Protein AF-A0A1I7TPH6-F1 (afdb_monomer_lite)

InterPro domains:
  IPR003323 OTU domain [PF02338] (179-275)
  IPR003323 OTU domain [PS50802] (173-275)
  IPR038765 Papain-like cysteine peptidase superfamily [SSF54001] (152-274)
  IPR050704 Peptidase C85-like [PTHR12419] (49-274)

Foldseek 3Di:
DDDDDDDDPPPPVLVVVLVVVVVVLVVVLVVLCVVQVPDDPVSNVVSVVVSVVSVVVSVVVSVVVVVVVPDDDDDDDDDDDDDDDDDDDDDDDDDDDDDDDDDDDDDDDDDDDDDDDDDPPDVVVVVVVVVVVVVVVVVVVVVVVVVVVVVVVVVVVVVVVVVVQVVCVVVVHHDDDADPALLRVLSVVCVVCVVVVNHDDSLRLLLQLLVLCVVVVVVQLVPQDPVLQVDPPDDSVVSSVSLSVLSNDDVVVNHHRDDDSSQVSSCVVVVHDDD

Secondary structure (DSSP, 8-state):
------------HHHHHHHHHHHHHHHHHHHHHHHHTTS-HHHHHHHHHHHHHHHHHHHHHHHHHHHHHTS--------------------------------------------------SHHHHHHHHHHHHHHHHHHHHHHHHHHHHHHHHHHHHHHHHHHHHHHHHTT--PPP---STTHHHHHHHHHHHHTT----HHHHHHHHHHHHHH-HHHHGGG--HHHHS-TT--HHHHHHHHHHHHHS-GGGTPPPP-HHHHHHHHHHTT----

Sequence (275 aa):
MGSDDEQQNDENPMISRHRKEKKELRAKILGLKKSAKSGNKQKQKETNQECEKLEKELEERHRQELLQAAQPSSEATPLSTEAPEEPKEPVEPSGEAGGSEDQTEEEPATSSSKFYKNFKISGKNAKKQAKKKEQEEKMKAAVAADKEAARRTDTEKHAEKAAIKAMLTEDRLKMCEIPADGDCMYNAIVHQLQEENIEISVRKLRKHCAAFMREHPDDFRGFIADTDVGEVGADTTHHWETYLQGVERCAEVGGVWGGELELKAVSMMYEKTIV

Radius of gyration: 33.21 Å; chains: 1; bounding box: 59×83×82 Å

pLDDT: mean 75.93, std 23.54, range [25.58, 97.38]

Organism: NCBI:txid1561998

Structure (mmCIF, N/CA/C/O backbone):
data_AF-A0A1I7TPH6-F1
#
_entry.id   AF-A0A1I7TPH6-F1
#
loop_
_atom_site.group_PDB
_atom_site.id
_atom_site.type_symbol
_atom_site.label_atom_id
_atom_site.label_alt_id
_atom_site.label_comp_id
_atom_site.label_asym_id
_atom_site.label_entity_id
_atom_site.label_seq_id
_atom_site.pdbx_PDB_ins_code
_atom_site.Cartn_x
_atom_site.Cartn_y
_atom_site.Cartn_z
_atom_site.occupancy
_atom_site.B_iso_or_equiv
_atom_site.auth_seq_id
_atom_site.auth_comp_id
_atom_site.auth_asym_id
_atom_site.auth_atom_id
_atom_site.pdbx_PDB_model_num
ATOM 1 N N . MET A 1 1 ? 20.054 -0.222 21.081 1.00 34.03 1 MET A N 1
ATOM 2 C CA . MET A 1 1 ? 20.069 -0.711 19.688 1.00 34.03 1 MET A CA 1
ATOM 3 C C . MET A 1 1 ? 18.893 -0.049 19.014 1.00 34.03 1 MET A C 1
ATOM 5 O O . MET A 1 1 ? 17.793 -0.266 19.491 1.00 34.03 1 MET A O 1
ATOM 9 N N . GLY A 1 2 ? 18.993 0.830 18.037 1.00 36.94 2 GLY A N 1
ATOM 10 C CA . GLY A 1 2 ? 20.045 1.451 17.226 1.00 36.94 2 GLY A CA 1
ATOM 11 C C . GLY A 1 2 ? 19.216 2.382 16.322 1.00 36.94 2 GLY A C 1
ATOM 12 O O . GLY A 1 2 ? 18.125 1.989 15.924 1.00 36.94 2 GLY A O 1
ATOM 13 N N . SER A 1 3 ? 19.448 3.690 16.381 1.00 49.19 3 SER A N 1
ATOM 14 C CA . SER A 1 3 ? 20.179 4.421 15.338 1.00 49.19 3 SER A CA 1
ATOM 15 C C . SER A 1 3 ? 19.535 4.271 13.964 1.00 49.19 3 SER A C 1
ATOM 17 O O . SER A 1 3 ? 19.615 3.192 13.401 1.00 49.19 3 SER A O 1
ATOM 19 N N . ASP A 1 4 ? 18.917 5.355 13.503 1.00 39.62 4 ASP A N 1
ATOM 20 C CA . ASP A 1 4 ? 18.904 5.873 12.127 1.00 39.62 4 ASP A CA 1
ATOM 21 C C . ASP A 1 4 ? 18.136 7.215 12.203 1.00 39.62 4 ASP A C 1
ATOM 23 O O . ASP A 1 4 ? 17.196 7.350 12.986 1.00 39.62 4 ASP A O 1
ATOM 27 N N . ASP A 1 5 ? 18.504 8.308 11.550 1.00 39.97 5 ASP A N 1
ATOM 28 C CA . ASP A 1 5 ? 19.399 8.460 10.414 1.00 39.97 5 ASP A CA 1
ATOM 29 C C . ASP A 1 5 ? 19.889 9.917 10.370 1.00 39.97 5 ASP A C 1
ATOM 31 O O . ASP A 1 5 ? 19.160 10.861 10.700 1.00 39.97 5 ASP A O 1
ATOM 35 N N . GLU A 1 6 ? 21.140 10.086 9.961 1.00 54.84 6 GLU A N 1
ATOM 36 C CA . GLU A 1 6 ? 21.689 11.351 9.498 1.00 54.84 6 GLU A CA 1
ATOM 37 C C . GLU A 1 6 ? 21.066 11.686 8.141 1.00 54.84 6 GLU A C 1
ATOM 39 O O . GLU A 1 6 ? 21.206 10.917 7.194 1.00 54.84 6 GLU A O 1
ATOM 44 N N . GLN A 1 7 ? 20.469 12.871 7.993 1.00 34.94 7 GLN A N 1
ATOM 45 C CA . GLN A 1 7 ? 20.432 13.519 6.684 1.00 34.94 7 GLN A CA 1
ATOM 46 C C . GLN A 1 7 ? 20.233 15.035 6.786 1.00 34.94 7 GLN A C 1
ATOM 48 O O . GLN A 1 7 ? 19.249 15.527 7.327 1.00 34.94 7 GLN A O 1
ATOM 53 N N . GLN A 1 8 ? 21.212 15.729 6.195 1.00 35.97 8 GLN A N 1
ATOM 54 C CA . GLN A 1 8 ? 21.244 17.143 5.814 1.00 35.97 8 GLN A CA 1
ATOM 55 C C . GLN A 1 8 ? 21.345 18.158 6.956 1.00 35.97 8 GLN A C 1
ATOM 57 O O . GLN A 1 8 ? 20.376 18.780 7.379 1.00 35.97 8 GLN A O 1
ATOM 62 N N . ASN A 1 9 ? 22.583 18.386 7.399 1.00 39.31 9 ASN A N 1
ATOM 63 C CA . ASN A 1 9 ? 22.919 19.440 8.345 1.00 39.31 9 ASN A CA 1
ATOM 64 C C . ASN A 1 9 ? 24.015 20.361 7.785 1.00 39.31 9 ASN A C 1
ATOM 66 O O . ASN A 1 9 ? 25.067 20.513 8.398 1.00 39.31 9 ASN A O 1
ATOM 70 N N . ASP A 1 10 ? 23.712 21.064 6.694 1.00 43.28 10 ASP A N 1
ATOM 71 C CA . ASP A 1 10 ? 24.139 22.466 6.574 1.00 43.28 10 ASP A CA 1
ATOM 72 C C . ASP A 1 10 ? 23.177 23.333 7.413 1.00 43.28 10 ASP A C 1
ATOM 74 O O . ASP A 1 10 ? 22.587 24.311 6.952 1.00 43.28 10 ASP A O 1
ATOM 78 N N . GLU A 1 11 ? 22.936 22.933 8.671 1.00 50.44 11 GLU A N 1
ATOM 79 C CA . GLU A 1 11 ? 22.150 23.747 9.586 1.00 50.44 11 GLU A CA 1
ATOM 80 C C . GLU A 1 11 ? 22.979 24.969 9.923 1.00 50.44 11 GLU A C 1
ATOM 82 O O . GLU A 1 11 ? 24.016 24.876 10.584 1.00 50.44 11 GLU A O 1
ATOM 87 N N . ASN A 1 12 ? 22.469 26.126 9.511 1.00 65.88 12 ASN A N 1
ATOM 88 C CA . ASN A 1 12 ? 22.800 27.402 10.115 1.00 65.88 12 ASN A CA 1
ATOM 89 C C . ASN A 1 12 ? 23.006 27.182 11.635 1.00 65.88 12 ASN A C 1
ATOM 91 O O . ASN A 1 12 ? 22.065 26.736 12.305 1.00 65.88 12 ASN A O 1
ATOM 95 N N . PRO A 1 13 ? 24.208 27.434 12.195 1.00 76.44 13 PRO A N 1
ATOM 96 C CA . PRO A 1 13 ? 24.543 27.098 13.583 1.00 76.44 13 PRO A CA 1
ATOM 97 C C . PRO A 1 13 ? 23.553 27.699 14.598 1.00 76.44 13 PRO A C 1
ATOM 99 O O . PRO A 1 13 ? 23.381 27.169 15.699 1.00 76.44 13 PRO A O 1
ATOM 102 N N . MET A 1 14 ? 22.844 28.761 14.202 1.00 82.38 14 MET A N 1
ATOM 103 C CA . MET A 1 14 ? 21.734 29.359 14.936 1.00 82.38 14 MET A CA 1
ATOM 104 C C . MET A 1 14 ? 20.529 28.413 15.098 1.00 82.38 14 MET A C 1
ATOM 106 O O . MET A 1 14 ? 20.014 28.278 16.205 1.00 82.38 14 MET A O 1
ATOM 110 N N . ILE A 1 15 ? 20.113 27.696 14.050 1.00 80.88 15 ILE A N 1
ATOM 111 C CA . ILE A 1 15 ? 18.972 26.762 14.093 1.00 80.88 15 ILE A CA 1
ATOM 112 C C . ILE A 1 15 ? 19.287 25.577 15.017 1.00 80.88 15 ILE A C 1
ATOM 114 O O . ILE A 1 15 ? 18.455 25.182 15.840 1.00 80.88 15 ILE A O 1
ATOM 118 N N . SER A 1 16 ? 20.515 25.055 14.955 1.00 81.31 16 SER A N 1
ATOM 119 C CA . SER A 1 16 ? 20.974 23.988 15.854 1.00 81.31 16 SER A CA 1
ATOM 120 C C . SER A 1 16 ? 20.974 24.445 17.322 1.00 81.31 16 SER A C 1
ATOM 122 O O . SER A 1 16 ? 20.544 23.708 18.219 1.00 81.31 16 SER A O 1
ATOM 124 N N . ARG A 1 17 ? 21.378 25.699 17.584 1.00 87.31 17 ARG A N 1
ATOM 125 C CA . ARG A 1 17 ? 21.286 26.322 18.914 1.00 87.31 17 ARG A CA 1
ATOM 126 C C . ARG A 1 17 ? 19.831 26.466 19.372 1.00 87.31 17 ARG A C 1
ATOM 128 O O . ARG A 1 17 ? 19.515 26.045 20.483 1.00 87.31 17 ARG A O 1
ATOM 135 N N . HIS A 1 18 ? 18.930 26.959 18.517 1.00 89.00 18 HIS A N 1
ATOM 136 C CA . HIS A 1 18 ? 17.498 27.097 18.833 1.00 89.00 18 HIS A CA 1
ATOM 137 C C . HIS A 1 18 ? 16.861 25.761 19.215 1.00 89.00 18 HIS A C 1
ATOM 139 O O . HIS A 1 18 ? 16.097 25.687 20.179 1.00 89.00 18 HIS A O 1
ATOM 145 N N . ARG A 1 19 ? 17.209 24.675 18.515 1.00 85.56 19 ARG A N 1
ATOM 146 C CA . ARG A 1 19 ? 16.735 23.321 18.846 1.00 85.56 19 ARG A CA 1
ATOM 147 C C . ARG A 1 19 ? 17.200 22.861 20.228 1.00 85.56 19 ARG A C 1
ATOM 149 O O . ARG A 1 19 ? 16.399 22.294 20.977 1.00 85.56 19 ARG A O 1
ATOM 156 N N . LYS A 1 20 ? 18.464 23.116 20.585 1.00 89.31 20 LYS A N 1
ATOM 157 C CA . LYS A 1 20 ? 19.007 22.798 21.918 1.00 89.31 20 LYS A CA 1
ATOM 158 C C . LYS A 1 20 ? 18.298 23.602 23.008 1.00 89.31 20 LYS A C 1
ATOM 160 O O . LYS A 1 20 ? 17.788 23.008 23.955 1.00 89.31 20 LYS A O 1
ATOM 165 N N . GLU A 1 21 ? 18.146 24.908 22.815 1.00 91.12 21 GLU A N 1
ATOM 166 C CA . GLU A 1 21 ? 17.454 25.793 23.759 1.00 91.12 21 GLU A CA 1
ATOM 167 C C . GLU A 1 21 ? 15.976 25.412 23.952 1.00 91.12 21 GLU A C 1
ATOM 169 O O . GLU A 1 21 ? 15.493 25.345 25.084 1.00 91.12 21 GLU A O 1
ATOM 174 N N . LYS A 1 22 ? 15.253 25.062 22.874 1.00 90.50 22 LYS A N 1
ATOM 175 C CA . LYS A 1 22 ? 13.868 24.559 22.964 1.00 90.50 22 LYS A CA 1
ATOM 176 C C . LYS A 1 22 ? 13.790 23.250 23.757 1.00 90.50 22 LYS A C 1
ATOM 178 O O . LYS A 1 22 ? 12.856 23.054 24.538 1.00 90.50 22 LYS A O 1
ATOM 183 N N . LYS A 1 23 ? 14.763 22.345 23.594 1.00 90.50 23 LYS A N 1
ATOM 184 C CA . LYS A 1 23 ? 14.824 21.079 24.344 1.00 90.50 23 LYS A CA 1
ATOM 185 C C . LYS A 1 23 ? 15.099 21.311 25.833 1.00 90.50 23 LYS A C 1
ATOM 187 O O . LYS A 1 23 ? 14.426 20.713 26.674 1.00 90.50 23 LYS A O 1
ATOM 192 N N . GLU A 1 24 ? 16.035 22.195 26.159 1.00 91.69 24 GLU A N 1
ATOM 193 C CA . GLU A 1 24 ? 16.357 22.573 27.540 1.00 91.69 24 GLU A CA 1
ATOM 194 C C . GLU A 1 24 ? 15.181 23.270 28.232 1.00 91.69 24 GLU A C 1
ATOM 196 O O . GLU A 1 24 ? 14.839 22.933 29.371 1.00 91.69 24 GLU A O 1
ATOM 201 N N . LEU A 1 25 ? 14.486 24.172 27.530 1.00 91.88 25 LEU A N 1
ATOM 202 C CA . LEU A 1 25 ? 13.313 24.854 28.067 1.00 91.88 25 LEU A CA 1
ATOM 203 C C . LEU A 1 25 ? 12.179 23.870 28.382 1.00 91.88 25 LEU A C 1
ATOM 205 O O . LEU A 1 25 ? 11.593 23.931 29.464 1.00 91.88 25 LEU A O 1
ATOM 209 N N . ARG A 1 26 ? 11.914 22.903 27.495 1.00 88.94 26 ARG A N 1
ATOM 210 C CA . ARG A 1 26 ? 10.920 21.841 27.740 1.00 88.94 26 ARG A CA 1
ATOM 211 C C . ARG A 1 26 ? 11.253 21.020 28.988 1.00 88.94 26 ARG A C 1
ATOM 213 O O . ARG A 1 26 ? 10.356 20.723 29.780 1.00 88.94 26 ARG A O 1
ATOM 220 N N . ALA A 1 27 ? 12.528 20.689 29.202 1.00 91.44 27 ALA A N 1
ATOM 221 C CA . ALA A 1 27 ? 12.968 19.990 30.411 1.00 91.44 27 ALA A CA 1
ATOM 222 C C . ALA A 1 27 ? 12.748 20.841 31.678 1.00 91.44 27 ALA A C 1
ATOM 224 O O . ALA A 1 27 ? 12.242 20.339 32.686 1.00 91.44 27 ALA A O 1
ATOM 225 N N . LYS A 1 28 ? 13.044 22.146 31.611 1.00 90.69 28 LYS A N 1
ATOM 226 C CA . LYS A 1 28 ? 12.824 23.100 32.710 1.00 90.69 28 LYS A CA 1
ATOM 227 C C . LYS A 1 28 ? 11.339 23.254 33.056 1.00 90.69 28 LYS A C 1
ATOM 229 O O . LYS A 1 28 ? 10.977 23.187 34.231 1.00 90.69 28 LYS A O 1
ATOM 234 N N . ILE A 1 29 ? 10.471 23.381 32.052 1.00 91.88 29 ILE A N 1
ATOM 235 C CA . ILE A 1 29 ? 9.012 23.485 32.220 1.00 91.88 29 ILE A CA 1
ATOM 236 C C . ILE A 1 29 ? 8.440 22.219 32.850 1.00 91.88 29 ILE A C 1
ATOM 238 O O . ILE A 1 29 ? 7.619 22.297 33.765 1.00 91.88 29 ILE A O 1
ATOM 242 N N . LEU A 1 30 ? 8.900 21.042 32.421 1.00 89.62 30 LEU A N 1
ATOM 243 C CA . LEU A 1 30 ? 8.482 19.783 33.032 1.00 89.62 30 LEU A CA 1
ATOM 244 C C . LEU A 1 30 ? 8.857 19.730 34.523 1.00 89.62 30 LEU A C 1
ATOM 246 O O . LEU A 1 30 ? 8.033 19.329 35.349 1.00 89.62 30 LEU A O 1
ATOM 250 N N . GLY A 1 31 ? 10.061 20.190 34.878 1.00 88.81 31 GLY A N 1
ATOM 251 C CA . GLY A 1 31 ? 10.510 20.313 36.268 1.00 88.81 31 GLY A CA 1
ATOM 252 C C . GLY A 1 31 ? 9.648 21.274 37.096 1.00 88.81 31 GLY A C 1
ATOM 253 O O . GLY A 1 31 ? 9.171 20.906 38.174 1.00 88.81 31 GLY A O 1
ATOM 254 N N . LEU A 1 32 ? 9.379 22.473 36.570 1.00 88.31 32 LEU A N 1
ATOM 255 C CA . LEU A 1 32 ? 8.545 23.489 37.222 1.00 88.31 32 LEU A CA 1
ATOM 256 C C . LEU A 1 32 ? 7.108 23.000 37.430 1.00 88.31 32 LEU A C 1
ATOM 258 O O . LEU A 1 32 ? 6.579 23.076 38.541 1.00 88.31 32 LEU A O 1
ATOM 262 N N . LYS A 1 33 ? 6.495 22.402 36.403 1.00 89.06 33 LYS A N 1
ATOM 263 C CA . LYS A 1 33 ? 5.138 21.842 36.487 1.00 89.06 33 LYS A CA 1
ATOM 264 C C . LYS A 1 33 ? 5.056 20.686 37.480 1.00 89.06 33 LYS A C 1
ATOM 266 O O . LYS A 1 33 ? 4.062 20.575 38.199 1.00 89.06 33 LYS A O 1
ATOM 271 N N . LYS A 1 34 ? 6.091 19.841 37.566 1.00 88.75 34 LYS A N 1
ATOM 272 C CA . LYS A 1 34 ? 6.154 18.744 38.546 1.00 88.75 34 LYS A CA 1
ATOM 273 C C . LYS A 1 34 ? 6.247 19.274 39.979 1.00 88.75 34 LYS A C 1
ATOM 275 O O . LYS A 1 34 ? 5.524 18.783 40.841 1.00 88.75 34 LYS A O 1
ATOM 280 N N . SER A 1 35 ? 7.066 20.300 40.215 1.00 83.06 35 SER A N 1
ATOM 281 C CA . SER A 1 35 ? 7.183 20.954 41.525 1.00 83.06 35 SER A CA 1
ATOM 282 C C . SER A 1 35 ? 5.880 21.657 41.937 1.00 83.06 35 SER A C 1
ATOM 284 O O . SER A 1 35 ? 5.401 21.504 43.062 1.00 83.06 35 SER A O 1
ATOM 286 N N . ALA A 1 36 ? 5.226 22.349 41.001 1.00 83.38 36 ALA A N 1
ATOM 287 C CA . ALA A 1 36 ? 3.985 23.075 41.262 1.00 83.38 36 ALA A CA 1
ATOM 288 C C . ALA A 1 36 ? 2.753 22.177 41.443 1.00 83.38 36 ALA A C 1
ATOM 290 O O . ALA A 1 36 ? 1.816 22.569 42.137 1.00 83.38 36 ALA A O 1
ATOM 291 N N . LYS A 1 37 ? 2.751 20.959 40.880 1.00 79.88 37 LYS A N 1
ATOM 292 C CA . LYS A 1 37 ? 1.669 19.974 41.063 1.00 79.88 37 LYS A CA 1
ATOM 293 C C . LYS A 1 37 ? 1.521 19.513 42.520 1.00 79.88 37 LYS A C 1
ATOM 295 O O . LYS A 1 37 ? 0.441 19.075 42.897 1.00 79.88 37 LYS A O 1
ATOM 300 N N . SER A 1 38 ? 2.574 19.644 43.330 1.00 73.19 38 SER A N 1
ATOM 301 C CA . SER A 1 38 ? 2.543 19.373 44.774 1.00 73.19 38 SER A CA 1
ATOM 302 C C . SER A 1 38 ? 2.161 20.600 45.625 1.00 73.19 38 SER A C 1
ATOM 304 O O . SER A 1 38 ? 2.115 20.495 46.849 1.00 73.19 38 SER A O 1
ATOM 306 N N . GLY A 1 39 ? 1.939 21.772 45.014 1.00 74.81 39 GLY A N 1
ATOM 307 C CA . GLY A 1 39 ? 1.642 23.033 45.702 1.00 74.81 39 GLY A CA 1
ATOM 308 C C . GLY A 1 39 ? 0.153 23.400 45.748 1.00 74.81 39 GLY A C 1
ATOM 309 O O . GLY A 1 39 ? -0.707 22.693 45.231 1.00 74.81 39 GLY A O 1
ATOM 310 N N . ASN A 1 40 ? -0.160 24.550 46.357 1.00 82.69 40 ASN A N 1
ATOM 311 C CA . ASN A 1 40 ? -1.522 25.093 46.408 1.00 82.69 40 ASN A CA 1
ATOM 312 C C . ASN A 1 40 ? -2.007 25.538 45.006 1.00 82.69 40 ASN A C 1
ATOM 314 O O . ASN A 1 40 ? -1.204 25.923 44.156 1.00 82.69 40 ASN A O 1
ATOM 318 N N . LYS A 1 41 ? -3.326 25.554 44.772 1.00 84.38 41 LYS A N 1
ATOM 319 C CA . LYS A 1 41 ? -3.959 25.847 43.467 1.00 84.38 41 LYS A CA 1
ATOM 320 C C . LYS A 1 41 ? -3.522 27.188 42.858 1.00 84.38 41 LYS A C 1
ATOM 322 O O . LYS A 1 41 ? -3.387 27.298 41.643 1.00 84.38 41 LYS A O 1
ATOM 327 N N . GLN A 1 42 ? -3.264 28.183 43.705 1.00 84.81 42 GLN A N 1
ATOM 328 C CA . GLN A 1 42 ? -2.733 29.483 43.293 1.00 84.81 42 GLN A CA 1
ATOM 329 C C . GLN A 1 42 ? -1.310 29.364 42.719 1.00 84.81 42 GLN A C 1
ATOM 331 O O . GLN A 1 42 ? -1.047 29.836 41.618 1.00 84.81 42 GLN A O 1
ATOM 336 N N . LYS A 1 43 ? -0.432 28.616 43.398 1.00 84.19 43 LYS A N 1
ATOM 337 C CA . LYS A 1 43 ? 0.953 28.367 42.973 1.00 84.19 43 LYS A CA 1
ATOM 338 C C . LYS A 1 43 ? 1.023 27.574 41.664 1.00 84.19 43 LYS A C 1
ATOM 340 O O . LYS A 1 43 ? 1.906 27.806 40.844 1.00 84.19 43 LYS A O 1
ATOM 345 N N . GLN A 1 44 ? 0.071 26.666 41.434 1.00 86.56 44 GLN A N 1
ATOM 346 C CA . GLN A 1 44 ? -0.053 25.941 40.165 1.00 86.56 44 GLN A CA 1
ATOM 347 C C . GLN A 1 44 ? -0.430 26.871 39.003 1.00 86.56 44 GLN A C 1
ATOM 349 O O . GLN A 1 44 ? 0.121 26.740 37.911 1.00 86.56 44 GLN A O 1
ATOM 354 N N . LYS A 1 45 ? -1.339 27.826 39.238 1.00 89.69 45 LYS A N 1
ATOM 355 C CA . LYS A 1 45 ? -1.728 28.826 38.238 1.00 89.69 45 LYS A CA 1
ATOM 356 C C . LYS A 1 45 ? -0.569 29.771 37.910 1.00 89.69 45 LYS A C 1
ATOM 358 O O . LYS A 1 45 ? -0.282 29.963 36.736 1.00 89.69 45 LYS A O 1
ATOM 363 N N . GLU A 1 46 ? 0.111 30.295 38.926 1.00 90.12 46 GLU A N 1
ATOM 364 C CA . GLU A 1 46 ? 1.280 31.173 38.761 1.00 90.12 46 GLU A CA 1
ATOM 365 C C . GLU A 1 46 ? 2.422 30.460 38.029 1.00 90.12 46 GLU A C 1
ATOM 367 O O . GLU A 1 46 ? 2.992 31.008 37.093 1.00 90.12 46 GLU A O 1
ATOM 372 N N . THR A 1 47 ? 2.697 29.195 38.366 1.00 89.75 47 THR A N 1
ATOM 373 C CA . THR A 1 47 ? 3.742 28.422 37.675 1.00 89.75 47 THR A CA 1
ATOM 374 C C . THR A 1 47 ? 3.387 28.151 36.213 1.00 89.75 47 THR A C 1
ATOM 376 O O . THR A 1 47 ? 4.268 28.184 35.360 1.00 89.75 47 THR A O 1
ATOM 379 N N . ASN A 1 48 ? 2.114 27.897 35.895 1.00 88.69 48 ASN A N 1
ATOM 380 C CA . ASN A 1 48 ? 1.690 27.735 34.503 1.00 88.69 48 ASN A CA 1
ATOM 381 C C . ASN A 1 48 ? 1.824 29.046 33.713 1.00 88.69 48 ASN A C 1
ATOM 383 O O . ASN A 1 48 ? 2.317 29.012 32.592 1.00 88.69 48 ASN A O 1
ATOM 387 N N . GLN A 1 49 ? 1.451 30.186 34.307 1.00 91.94 49 GLN A N 1
ATOM 388 C CA . GLN A 1 49 ? 1.639 31.504 33.688 1.00 91.94 49 GLN A CA 1
ATOM 389 C C . GLN A 1 49 ? 3.122 31.815 33.451 1.00 91.94 49 GLN A C 1
ATOM 391 O O . GLN A 1 49 ? 3.481 32.317 32.390 1.00 91.94 49 GLN A O 1
ATOM 396 N N . GLU A 1 50 ? 3.990 31.457 34.398 1.00 91.44 50 GLU A N 1
ATOM 397 C CA . GLU A 1 50 ? 5.438 31.605 34.246 1.00 91.44 50 GLU A CA 1
ATOM 398 C C . GLU A 1 50 ? 5.995 30.693 33.139 1.00 91.44 50 GLU A C 1
ATOM 400 O O . GLU A 1 50 ? 6.829 31.121 32.349 1.00 91.44 50 GLU A O 1
ATOM 405 N N . CYS A 1 51 ? 5.496 29.457 33.008 1.00 91.06 51 CYS A N 1
ATOM 406 C CA . CYS A 1 51 ? 5.887 28.569 31.906 1.00 91.06 51 CYS A CA 1
ATOM 407 C C . CYS A 1 51 ? 5.487 29.147 30.539 1.00 91.06 51 CYS A C 1
ATOM 409 O O . CYS A 1 51 ? 6.312 29.165 29.632 1.00 91.06 51 CYS A O 1
ATOM 411 N N . GLU A 1 52 ? 4.261 29.663 30.404 1.00 91.38 52 GLU A N 1
ATOM 412 C CA . GLU A 1 52 ? 3.792 30.303 29.165 1.00 91.38 52 GLU A CA 1
ATOM 413 C C . GLU A 1 52 ? 4.610 31.554 28.818 1.00 91.38 52 GLU A C 1
ATOM 415 O O . GLU A 1 52 ? 4.893 31.813 27.647 1.00 91.38 52 GLU A O 1
ATOM 420 N N . LYS A 1 53 ? 5.012 32.332 29.831 1.00 93.38 53 LYS A N 1
ATOM 421 C CA . LYS A 1 53 ? 5.872 33.503 29.646 1.00 93.38 53 LYS A CA 1
ATOM 422 C C . LYS A 1 53 ? 7.258 33.102 29.131 1.00 93.38 53 LYS A C 1
ATOM 424 O O . LYS A 1 53 ? 7.724 33.688 28.159 1.00 93.38 53 LYS A O 1
ATOM 429 N N . LEU A 1 54 ? 7.874 32.079 29.728 1.00 90.94 54 LEU A N 1
ATOM 430 C CA . LEU A 1 54 ? 9.190 31.578 29.319 1.00 90.94 54 LEU A CA 1
ATOM 431 C C . LEU A 1 54 ? 9.187 30.992 27.895 1.00 90.94 54 LEU A C 1
ATOM 433 O O . LEU A 1 54 ? 10.155 31.181 27.161 1.00 90.94 54 LEU A O 1
ATOM 437 N N . GLU A 1 55 ? 8.112 30.307 27.488 1.00 89.81 55 GLU A N 1
ATOM 438 C CA . GLU A 1 55 ? 7.951 29.804 26.112 1.00 89.81 55 GLU A CA 1
ATOM 439 C C . GLU A 1 55 ? 7.831 30.945 25.102 1.00 89.81 55 GLU A C 1
ATOM 441 O O . GLU A 1 55 ? 8.531 30.944 24.090 1.00 89.81 55 GLU A O 1
ATOM 446 N N . LYS A 1 56 ? 6.995 31.947 25.400 1.00 92.19 56 LYS A N 1
ATOM 447 C CA . LYS A 1 56 ? 6.818 33.114 24.527 1.00 92.19 56 LYS A CA 1
ATOM 448 C C . LYS A 1 56 ? 8.096 33.928 24.378 1.00 92.19 56 LYS A C 1
ATOM 450 O O . LYS A 1 56 ? 8.418 34.339 23.272 1.00 92.19 56 LYS A O 1
ATOM 455 N N . GLU A 1 57 ? 8.829 34.148 25.466 1.00 92.00 57 GLU A N 1
ATOM 456 C CA . GLU A 1 57 ? 10.074 34.918 25.433 1.00 92.00 57 GLU A CA 1
ATOM 457 C C . GLU A 1 57 ? 11.163 34.217 24.608 1.00 92.00 57 GLU A C 1
ATOM 459 O O . GLU A 1 57 ? 11.899 34.868 23.867 1.00 92.00 57 GLU A O 1
ATOM 464 N N . LEU A 1 58 ? 11.260 32.886 24.704 1.00 91.06 58 LEU A N 1
ATOM 465 C CA . LEU A 1 58 ? 12.225 32.115 23.923 1.00 91.06 58 LEU A CA 1
ATOM 466 C C . LEU A 1 58 ? 11.878 32.111 22.430 1.00 91.06 58 LEU A C 1
ATOM 468 O O . LEU A 1 58 ? 12.760 32.334 21.605 1.00 91.06 58 LEU A O 1
ATOM 472 N N . GLU A 1 59 ? 10.604 31.900 22.091 1.00 88.62 59 GLU A N 1
ATOM 473 C CA . GLU A 1 59 ? 10.146 31.921 20.699 1.00 88.62 59 GLU A CA 1
ATOM 474 C C . GLU A 1 59 ? 10.316 33.310 20.078 1.00 88.62 59 GLU A C 1
ATOM 476 O O . GLU A 1 59 ? 10.778 33.425 18.948 1.00 88.62 59 GLU A O 1
ATOM 481 N N . GLU A 1 60 ? 10.016 34.372 20.828 1.00 91.31 60 GLU A N 1
ATOM 482 C CA . GLU A 1 60 ? 10.199 35.746 20.365 1.00 91.31 60 GLU A CA 1
ATOM 483 C C . GLU A 1 60 ? 11.678 36.070 20.119 1.00 91.31 60 GLU A C 1
ATOM 485 O O . GLU A 1 60 ? 12.010 36.662 19.094 1.00 91.31 60 GLU A O 1
ATOM 490 N N . ARG A 1 61 ? 12.584 35.616 20.994 1.00 90.31 61 ARG A N 1
ATOM 491 C CA . ARG A 1 61 ? 14.031 35.771 20.784 1.00 90.31 61 ARG A CA 1
ATOM 492 C C . ARG A 1 61 ? 14.503 35.022 19.541 1.00 90.31 61 ARG A C 1
ATOM 494 O O . ARG A 1 61 ? 15.219 35.591 18.727 1.00 90.31 61 ARG A O 1
ATOM 501 N N . HIS A 1 62 ? 14.080 33.768 19.363 1.00 90.75 62 HIS A N 1
ATOM 502 C CA . HIS A 1 62 ? 14.423 32.973 18.176 1.00 90.75 62 HIS A CA 1
ATOM 503 C C . HIS A 1 62 ? 13.884 33.614 16.899 1.00 90.75 62 HIS A C 1
ATOM 505 O O . HIS A 1 62 ? 14.594 33.692 15.900 1.00 90.75 62 HIS A O 1
ATOM 511 N N . ARG A 1 63 ? 12.659 34.143 16.947 1.00 87.94 63 ARG A N 1
ATOM 512 C CA . ARG A 1 63 ? 12.036 34.877 15.844 1.00 87.94 63 ARG A CA 1
ATOM 513 C C . ARG A 1 63 ? 12.827 36.135 15.485 1.00 87.94 63 ARG A C 1
ATOM 515 O O . ARG A 1 63 ? 13.078 36.366 14.308 1.00 87.94 63 ARG A O 1
ATOM 522 N N . GLN A 1 64 ? 13.243 36.924 16.475 1.00 88.62 64 GLN A N 1
ATOM 523 C CA . GLN A 1 64 ? 14.064 38.120 16.258 1.00 88.62 64 GLN A CA 1
ATOM 524 C C . GLN A 1 64 ? 15.444 37.776 15.691 1.00 88.62 64 GLN A C 1
ATOM 526 O O . GLN A 1 64 ? 15.891 38.428 14.754 1.00 88.62 64 GLN A O 1
ATOM 531 N N . GLU A 1 65 ? 16.088 36.725 16.198 1.00 87.44 65 GLU A N 1
ATOM 532 C CA . GLU A 1 65 ? 17.381 36.246 15.704 1.00 87.44 65 GLU A CA 1
ATOM 533 C C . GLU A 1 65 ? 17.311 35.789 14.237 1.00 87.44 65 GLU A C 1
ATOM 535 O O . GLU A 1 65 ? 18.189 36.130 13.446 1.00 87.44 65 GLU A O 1
ATOM 540 N N . LEU A 1 66 ? 16.238 35.090 13.847 1.00 82.56 66 LEU A N 1
ATOM 541 C CA . LEU A 1 66 ? 16.000 34.697 12.454 1.00 82.56 66 LEU A CA 1
ATOM 542 C C . LEU A 1 66 ? 15.715 35.904 11.552 1.00 82.56 66 LEU A C 1
ATOM 544 O O . LEU A 1 66 ? 16.236 35.970 10.442 1.00 82.56 66 LEU A O 1
ATOM 548 N N . LEU A 1 67 ? 14.927 36.876 12.025 1.00 82.75 67 LEU A N 1
ATOM 549 C CA . LEU A 1 67 ? 14.650 38.110 11.282 1.00 82.75 67 LEU A CA 1
ATOM 550 C C . LEU A 1 67 ? 15.911 38.962 11.099 1.00 82.75 67 LEU A C 1
ATOM 552 O O . LEU A 1 67 ? 16.108 39.530 10.029 1.00 82.75 67 LEU A O 1
ATOM 556 N N . GLN A 1 68 ? 16.776 39.031 12.112 1.00 82.69 68 GLN A N 1
ATOM 557 C CA . GLN A 1 68 ? 18.036 39.770 12.054 1.00 82.69 68 GLN A CA 1
ATOM 558 C C . GLN A 1 68 ? 19.060 39.085 11.140 1.00 82.69 68 GLN A C 1
ATOM 560 O O . GLN A 1 68 ? 19.782 39.770 10.424 1.00 82.69 68 GLN A O 1
ATOM 565 N N . ALA A 1 69 ? 19.087 37.749 11.111 1.00 76.44 69 ALA A N 1
ATOM 566 C CA . ALA A 1 69 ? 19.914 36.980 10.180 1.00 76.44 69 ALA A CA 1
ATOM 567 C C . ALA A 1 69 ? 19.418 37.053 8.722 1.00 76.44 69 ALA A C 1
ATOM 569 O O . ALA A 1 69 ? 20.205 36.855 7.800 1.00 76.44 69 ALA A O 1
ATOM 570 N N . ALA A 1 70 ? 18.128 37.334 8.510 1.00 72.31 70 ALA A N 1
ATOM 571 C CA . ALA A 1 70 ? 17.519 37.482 7.188 1.00 72.31 70 ALA A CA 1
ATOM 572 C C . ALA A 1 70 ? 17.638 38.903 6.602 1.00 72.31 70 ALA A C 1
ATOM 574 O O . ALA A 1 70 ? 17.320 39.097 5.429 1.00 72.31 70 ALA A O 1
ATOM 575 N N . GLN A 1 71 ? 18.084 39.899 7.378 1.00 61.16 71 GLN A N 1
ATOM 576 C CA . GLN A 1 71 ? 18.363 41.227 6.832 1.00 61.16 71 GLN A CA 1
ATOM 577 C C . GLN A 1 71 ? 19.759 41.268 6.190 1.00 61.16 71 GLN A C 1
ATOM 579 O O . GLN A 1 71 ? 20.743 40.934 6.854 1.00 61.16 71 GLN A O 1
ATOM 584 N N . PRO A 1 72 ? 19.891 41.706 4.924 1.00 45.19 72 PRO A N 1
ATOM 585 C CA . PRO A 1 72 ? 21.196 41.921 4.322 1.00 45.19 72 PRO A CA 1
ATOM 586 C C . PRO A 1 72 ? 21.866 43.127 4.992 1.00 45.19 72 PRO A C 1
ATOM 588 O O . PRO A 1 72 ? 21.374 44.252 4.920 1.00 45.19 72 PRO A O 1
ATOM 591 N N . SER A 1 73 ? 22.999 42.892 5.652 1.00 39.50 73 SER A N 1
ATOM 592 C CA . SER A 1 73 ? 23.882 43.952 6.141 1.00 39.50 73 SER A CA 1
ATOM 593 C C . SER A 1 73 ? 24.332 44.821 4.962 1.00 39.50 73 SER A C 1
ATOM 595 O O . SER A 1 73 ? 25.053 44.346 4.087 1.00 39.50 73 SER A O 1
ATOM 597 N N . SER A 1 74 ? 23.902 46.085 4.918 1.00 37.28 74 SER A N 1
ATOM 598 C CA . SER A 1 74 ? 24.344 47.039 3.902 1.00 37.28 74 SER A CA 1
ATOM 599 C C . SER A 1 74 ? 25.731 47.593 4.237 1.00 37.28 74 SER A C 1
ATOM 601 O O . SER A 1 74 ? 25.889 48.283 5.244 1.00 37.28 74 SER A O 1
ATOM 603 N N . GLU A 1 75 ? 26.692 47.398 3.337 1.00 34.53 75 GLU A N 1
ATOM 604 C CA . GLU A 1 75 ? 27.839 48.290 3.165 1.00 34.53 75 GLU A CA 1
ATOM 605 C C . GLU A 1 75 ? 27.868 48.753 1.688 1.00 34.53 75 GLU A C 1
ATOM 607 O O . GLU A 1 75 ? 28.070 47.960 0.778 1.00 34.53 75 GLU A O 1
ATOM 612 N N . ALA A 1 76 ? 27.553 50.042 1.491 1.00 36.34 76 ALA A N 1
ATOM 613 C CA . ALA A 1 76 ? 27.865 50.966 0.382 1.00 36.34 76 ALA A CA 1
ATOM 614 C C . ALA A 1 76 ? 27.550 50.662 -1.124 1.00 36.34 76 ALA A C 1
ATOM 616 O O . ALA A 1 76 ? 28.338 50.040 -1.823 1.00 36.34 76 ALA A O 1
ATOM 617 N N . THR A 1 77 ? 26.533 51.391 -1.647 1.00 31.50 77 THR A N 1
ATOM 618 C CA . THR A 1 77 ? 26.432 52.145 -2.952 1.00 31.50 77 THR A CA 1
ATOM 619 C C . THR A 1 77 ? 26.435 51.430 -4.334 1.00 31.50 77 THR A C 1
ATOM 621 O O . THR A 1 77 ? 27.157 50.460 -4.501 1.00 31.50 77 THR A O 1
ATOM 624 N N . PRO A 1 78 ? 25.855 52.019 -5.420 1.00 45.7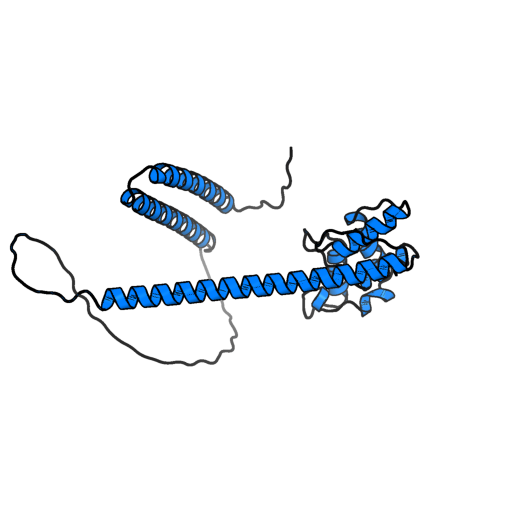8 78 PRO A N 1
ATOM 625 C CA . PRO A 1 78 ? 24.510 52.607 -5.588 1.00 45.78 78 PRO A CA 1
ATOM 626 C C . PRO A 1 78 ? 23.783 52.202 -6.920 1.00 45.78 78 PRO A C 1
ATOM 628 O O . PRO A 1 78 ? 24.416 51.830 -7.897 1.00 45.78 78 PRO A O 1
ATOM 631 N N . LEU A 1 79 ? 22.454 52.409 -6.967 1.00 27.98 79 LEU A N 1
ATOM 632 C CA . LEU A 1 79 ? 21.633 52.853 -8.127 1.00 27.98 79 LEU A CA 1
ATOM 633 C C . LEU A 1 79 ? 21.558 52.003 -9.432 1.00 27.98 79 LEU A C 1
ATOM 635 O O . LEU A 1 79 ? 22.473 52.039 -10.243 1.00 27.98 79 LEU A O 1
ATOM 639 N N . SER A 1 80 ? 20.395 51.387 -9.719 1.00 27.95 80 SER A N 1
ATOM 640 C CA . SER A 1 80 ? 19.433 51.796 -10.781 1.00 27.95 80 SER A CA 1
ATOM 641 C C . SER A 1 80 ? 18.315 50.745 -10.981 1.00 27.95 80 SER A C 1
ATOM 643 O O . SER A 1 80 ? 18.610 49.569 -11.146 1.00 27.95 80 SER A O 1
ATOM 645 N N . THR A 1 81 ? 17.057 51.214 -10.925 1.00 28.45 81 THR A N 1
ATOM 646 C CA . THR A 1 81 ? 15.831 50.842 -11.692 1.00 28.45 81 THR A CA 1
ATOM 647 C C . THR A 1 81 ? 15.804 49.504 -12.463 1.00 28.45 81 THR A C 1
ATOM 649 O O . THR A 1 81 ? 16.727 49.210 -13.204 1.00 28.45 81 THR A O 1
ATOM 652 N N . GLU A 1 82 ? 14.742 48.691 -12.433 1.00 27.62 82 GLU A N 1
ATOM 653 C CA . GLU A 1 82 ? 13.380 49.030 -12.888 1.00 27.62 82 GLU A CA 1
ATOM 654 C C . GLU A 1 82 ? 12.361 47.951 -12.440 1.00 27.62 82 GLU A C 1
ATOM 656 O O . GLU A 1 82 ? 12.648 46.756 -12.481 1.00 27.62 82 GLU A O 1
ATOM 661 N N . ALA A 1 83 ? 11.171 48.393 -12.019 1.00 33.59 83 ALA A N 1
ATOM 662 C CA . ALA A 1 83 ? 9.920 47.616 -12.037 1.00 33.59 83 ALA A CA 1
ATOM 663 C C . ALA A 1 83 ? 9.443 47.479 -13.510 1.00 33.59 83 ALA A C 1
ATOM 665 O O . ALA A 1 83 ? 9.962 48.239 -14.330 1.00 33.59 83 ALA A O 1
ATOM 666 N N . PRO A 1 84 ? 8.494 46.601 -13.910 1.00 39.00 84 PRO A N 1
ATOM 667 C CA . PRO A 1 84 ? 7.110 46.512 -13.398 1.00 39.00 84 PRO A CA 1
ATOM 668 C C . PRO A 1 84 ? 6.630 45.029 -13.308 1.00 39.00 84 PRO A C 1
ATOM 670 O O . PRO A 1 84 ? 7.407 44.124 -13.573 1.00 39.00 84 PRO A O 1
ATOM 673 N N . GLU A 1 85 ? 5.433 44.614 -12.888 1.00 27.95 85 GLU A N 1
ATOM 674 C CA . GLU A 1 85 ? 4.089 45.165 -13.057 1.00 27.95 85 GLU A CA 1
ATOM 675 C C . GLU A 1 85 ? 3.116 44.342 -12.171 1.00 27.95 85 GLU A C 1
ATOM 677 O O . GLU A 1 85 ? 3.200 43.113 -12.126 1.00 27.95 85 GLU A O 1
ATOM 682 N N . GLU A 1 86 ? 2.206 45.012 -11.456 1.00 36.69 86 GLU A N 1
ATOM 683 C CA . GLU A 1 86 ? 0.972 44.409 -10.914 1.00 36.69 86 G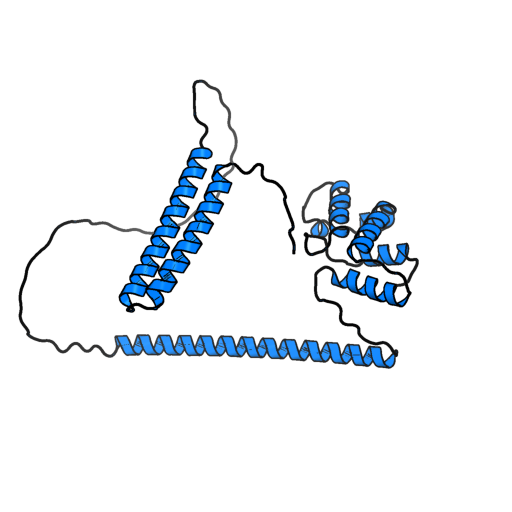LU A CA 1
ATOM 684 C C . GLU A 1 86 ? -0.014 44.115 -12.066 1.00 36.69 86 GLU A C 1
ATOM 686 O O . GLU A 1 86 ? 0.086 44.730 -13.128 1.00 36.69 86 GLU A O 1
ATOM 691 N N . PRO A 1 87 ? -1.059 43.294 -11.849 1.00 37.09 87 PRO A N 1
ATOM 692 C CA . PRO A 1 87 ? -2.362 43.949 -11.688 1.00 37.09 87 PRO A CA 1
ATOM 693 C C . PRO A 1 87 ? -3.215 43.471 -10.501 1.00 37.09 87 PRO A C 1
ATOM 695 O O . PRO A 1 87 ? -3.329 42.291 -10.175 1.00 37.09 87 PRO A O 1
ATOM 698 N N . LYS A 1 88 ? -3.856 44.495 -9.940 1.00 31.47 88 LYS A N 1
ATOM 699 C CA . LYS A 1 88 ? -4.832 44.634 -8.854 1.00 31.47 88 LYS A CA 1
ATOM 700 C C . LYS A 1 88 ? -6.219 44.017 -9.139 1.00 31.47 88 LYS A C 1
ATOM 702 O O . LYS A 1 88 ? -6.665 44.031 -10.280 1.00 31.47 88 LYS A O 1
ATOM 707 N N . GLU A 1 89 ? -6.878 43.461 -8.107 1.00 33.59 89 GLU A N 1
ATOM 708 C CA . GLU A 1 89 ? -8.116 43.962 -7.425 1.00 33.59 89 GLU A CA 1
ATOM 709 C C . GLU A 1 89 ? -9.448 43.453 -8.033 1.00 33.59 89 GLU A C 1
ATOM 711 O O . GLU A 1 89 ? -9.417 43.047 -9.192 1.00 33.59 89 GLU A O 1
ATOM 716 N N . PRO A 1 90 ? -10.613 43.413 -7.316 1.00 38.38 90 PRO A N 1
ATOM 717 C CA . PRO A 1 90 ? -11.053 44.313 -6.224 1.00 38.38 90 PRO A CA 1
ATOM 718 C C . PRO A 1 90 ? -11.681 43.666 -4.956 1.00 38.38 90 PRO A C 1
ATOM 720 O O . PRO A 1 90 ? -12.234 42.574 -5.024 1.00 38.38 90 PRO A O 1
ATOM 723 N N . VAL A 1 91 ? -11.461 44.174 -3.724 1.00 36.06 91 VAL A N 1
ATOM 724 C CA . VAL A 1 91 ? -12.120 45.303 -2.988 1.00 36.06 91 VAL A CA 1
ATOM 725 C C . VAL A 1 91 ? -13.674 45.244 -2.968 1.00 36.06 91 VAL A C 1
ATOM 727 O O . VAL A 1 91 ? -14.267 44.984 -4.005 1.00 36.06 91 VAL A O 1
ATOM 730 N N . GLU A 1 92 ? -14.448 45.393 -1.869 1.00 34.62 92 GLU A N 1
ATOM 731 C CA . GLU A 1 92 ? -14.576 46.493 -0.863 1.00 34.62 92 GLU A CA 1
ATOM 732 C C . GLU A 1 92 ? -15.770 46.172 0.135 1.00 34.62 92 GLU A C 1
ATOM 734 O O . GLU A 1 92 ? -16.332 45.079 0.030 1.00 34.62 92 GLU A O 1
ATOM 739 N N . PRO A 1 93 ? -16.172 47.017 1.132 1.00 43.88 93 PRO A N 1
ATOM 740 C CA . PRO A 1 93 ? -16.021 46.716 2.571 1.00 43.88 93 PRO A CA 1
ATOM 741 C C . PRO A 1 93 ? -17.153 47.315 3.483 1.00 43.88 93 PRO A C 1
ATOM 743 O O . PRO A 1 93 ? -18.312 47.378 3.082 1.00 43.88 93 PRO A O 1
ATOM 746 N N . SER A 1 94 ? -16.764 47.848 4.660 1.00 29.41 94 SER A N 1
ATOM 747 C CA . SER A 1 94 ? -17.455 48.814 5.556 1.00 29.41 94 SER A CA 1
ATOM 748 C C . SER A 1 94 ? -18.486 48.237 6.532 1.00 29.41 94 SER A C 1
ATOM 750 O O . SER A 1 94 ? -19.227 47.323 6.198 1.00 29.41 94 SER A O 1
ATOM 752 N N . GLY A 1 95 ? -18.626 48.693 7.780 1.00 26.61 95 GLY A N 1
ATOM 753 C CA . GLY A 1 95 ? -18.066 49.780 8.610 1.00 26.61 95 GLY A CA 1
ATOM 754 C C . GLY A 1 95 ? -18.560 49.506 10.057 1.00 26.61 95 GLY A C 1
ATOM 755 O O . GLY A 1 95 ? -19.235 48.502 10.272 1.00 26.61 95 GLY A O 1
ATOM 756 N N . GLU A 1 96 ? -18.300 50.218 11.151 1.00 28.36 96 GLU A N 1
ATOM 757 C CA . GLU A 1 96 ? -17.828 51.559 11.522 1.00 28.36 96 GLU A CA 1
ATOM 758 C C . GLU A 1 96 ? -17.370 51.431 13.006 1.00 28.36 96 GLU A C 1
ATOM 760 O O . GLU A 1 96 ? -17.875 50.571 13.730 1.00 28.36 96 GLU A O 1
ATOM 765 N N . ALA A 1 97 ? -16.264 52.053 13.444 1.00 26.91 97 ALA A N 1
ATOM 766 C CA . ALA A 1 97 ? -16.184 53.348 14.160 1.00 26.91 97 ALA A CA 1
ATOM 767 C C . ALA A 1 97 ? -17.126 53.463 15.384 1.00 26.91 97 ALA A C 1
ATOM 769 O O . ALA A 1 97 ? -18.293 53.115 15.307 1.00 26.91 97 ALA A O 1
ATOM 770 N N . GLY A 1 98 ? -16.767 53.958 16.567 1.00 25.86 98 GLY A N 1
ATOM 771 C CA . GLY A 1 98 ? -15.594 54.588 17.191 1.00 25.86 98 GLY A CA 1
ATOM 772 C C . GLY A 1 98 ? -15.886 54.592 18.715 1.00 25.86 98 GLY A C 1
ATOM 773 O O . GLY A 1 98 ? -16.882 54.019 19.142 1.00 25.86 98 GLY A O 1
ATOM 774 N N . GLY A 1 99 ? -15.128 55.159 19.645 1.00 26.83 99 GLY A N 1
ATOM 775 C CA . GLY A 1 99 ? -13.952 56.008 19.651 1.00 26.83 99 GLY A CA 1
ATOM 776 C C . GLY A 1 99 ? -13.450 56.122 21.107 1.00 26.83 99 GLY A C 1
ATOM 777 O O . GLY A 1 99 ? -14.069 55.586 22.026 1.00 26.83 99 GLY A O 1
ATOM 778 N N . SER A 1 100 ? -12.296 56.781 21.223 1.00 26.88 100 SER A N 1
ATOM 779 C CA . SER A 1 100 ? -11.544 57.317 22.380 1.00 26.88 100 SER A CA 1
ATOM 780 C C . SER A 1 100 ? -12.380 57.632 23.649 1.00 26.88 100 SER A C 1
ATOM 782 O O . SER A 1 100 ? -13.552 57.962 23.533 1.00 26.88 100 SER A O 1
ATOM 784 N N . GLU A 1 101 ? -11.881 57.572 24.890 1.00 27.41 101 GLU A N 1
ATOM 785 C CA . GLU A 1 101 ? -10.812 58.431 25.425 1.00 27.41 101 GLU A CA 1
ATOM 786 C C . GLU A 1 101 ? -10.116 57.866 26.680 1.00 27.41 101 GLU A C 1
ATOM 788 O O . GLU A 1 101 ? -10.661 57.080 27.455 1.00 27.41 101 GLU A O 1
ATOM 793 N N . ASP A 1 102 ? -8.880 58.335 26.813 1.00 25.88 102 ASP A N 1
ATOM 794 C CA . ASP A 1 102 ? -7.852 58.143 27.829 1.00 25.88 102 ASP A CA 1
ATOM 795 C C . ASP A 1 102 ? -8.097 58.985 29.099 1.00 25.88 102 ASP A C 1
ATOM 797 O O . ASP A 1 102 ? -8.602 60.106 29.002 1.00 25.88 102 ASP A O 1
ATOM 801 N N . GLN A 1 103 ? -7.697 58.463 30.268 1.00 29.27 103 GLN A N 1
ATOM 802 C CA . GLN A 1 103 ? -6.968 59.220 31.301 1.00 29.27 103 GLN A CA 1
ATOM 803 C C . GLN A 1 103 ? -6.497 58.316 32.459 1.00 29.27 103 GLN A C 1
ATOM 805 O O . GLN A 1 103 ? -7.268 57.573 33.073 1.00 29.27 103 GLN A O 1
ATOM 810 N N . THR A 1 104 ? -5.196 58.420 32.726 1.00 25.58 104 THR A N 1
ATOM 811 C CA . THR A 1 104 ? -4.435 58.131 33.958 1.00 25.58 104 THR A CA 1
ATOM 812 C C . THR A 1 104 ? -5.074 58.824 35.190 1.00 25.58 104 THR A C 1
ATOM 814 O O . THR A 1 104 ? -5.886 59.723 35.024 1.00 25.58 104 THR A O 1
ATOM 817 N N . GLU A 1 105 ? -4.866 58.498 36.473 1.00 29.19 105 GLU A N 1
ATOM 818 C CA . GLU A 1 105 ? -3.661 58.156 37.240 1.00 29.19 105 GLU A CA 1
ATOM 819 C C . GLU A 1 105 ? -4.075 57.830 38.713 1.00 29.19 105 GLU A C 1
ATOM 821 O O . GLU A 1 105 ? -5.088 58.333 39.193 1.00 29.19 105 GLU A O 1
ATOM 826 N N . GLU A 1 106 ? -3.270 57.001 39.390 1.00 29.02 106 GLU A N 1
ATOM 827 C CA . GLU A 1 106 ? -2.947 56.894 40.839 1.00 29.02 106 GLU A CA 1
ATOM 828 C C . GLU A 1 106 ? -3.966 56.737 42.019 1.00 29.02 106 GLU A C 1
ATOM 830 O O . GLU A 1 106 ? -5.02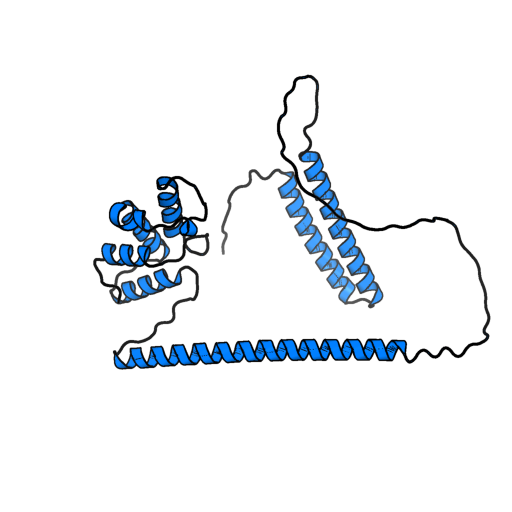7 57.340 42.127 1.00 29.02 106 GLU A O 1
ATOM 835 N N . GLU A 1 107 ? -3.521 55.871 42.949 1.00 28.56 107 GLU A N 1
ATOM 836 C CA . GLU A 1 107 ? -3.969 55.446 44.302 1.00 28.56 107 GLU A CA 1
ATOM 837 C C . GLU A 1 107 ? -3.870 56.562 45.392 1.00 28.56 107 GLU A C 1
ATOM 839 O O . GLU A 1 107 ? -3.467 57.672 45.053 1.00 28.56 107 GLU A O 1
ATOM 844 N N . PRO A 1 108 ? -4.033 56.329 46.729 1.00 47.00 108 PRO A N 1
ATOM 845 C CA . PRO A 1 108 ? -4.698 55.267 47.523 1.00 47.00 108 PRO A CA 1
ATOM 846 C C . PRO A 1 108 ? -5.647 55.836 48.630 1.00 47.00 108 PRO A C 1
ATOM 848 O O . PRO A 1 108 ? -5.700 57.040 48.860 1.00 47.00 108 PRO A O 1
ATOM 851 N N . ALA A 1 109 ? -6.318 54.951 49.396 1.00 26.41 109 ALA A N 1
ATOM 852 C CA . ALA A 1 109 ? -6.472 54.985 50.879 1.00 26.41 109 ALA A CA 1
ATOM 853 C C . ALA A 1 109 ? -7.867 54.608 51.458 1.00 26.41 109 ALA A C 1
ATOM 855 O O . ALA A 1 109 ? -8.870 55.284 51.276 1.00 26.41 109 ALA A O 1
ATOM 856 N N . THR A 1 110 ? -7.840 53.509 52.225 1.00 27.00 110 THR A N 1
ATOM 857 C CA . THR A 1 110 ? -8.404 53.248 53.573 1.00 27.00 110 THR A CA 1
ATOM 858 C C . THR A 1 110 ? -9.894 53.469 53.958 1.00 27.00 110 THR A C 1
ATOM 860 O O . THR A 1 110 ? -10.470 54.543 53.912 1.00 27.00 110 THR A O 1
ATOM 863 N N . SER A 1 111 ? -10.407 52.404 54.601 1.00 34.16 111 SER A N 1
ATOM 864 C CA . SER A 1 111 ? -11.277 52.367 55.799 1.00 34.16 111 SER A CA 1
ATOM 865 C C . SER A 1 111 ? -12.819 52.360 55.695 1.00 34.16 111 SER A C 1
ATOM 867 O O . SER A 1 111 ? -13.486 53.376 55.580 1.00 34.16 111 SER A O 1
ATOM 869 N N . SER A 1 112 ? -13.359 51.160 55.965 1.00 33.50 112 SER A N 1
ATOM 870 C CA . SER A 1 112 ? -14.494 50.827 56.859 1.00 33.50 112 SER A CA 1
ATOM 871 C C . SER A 1 112 ? -15.855 51.545 56.742 1.00 33.50 112 SER A C 1
ATOM 873 O O . SER A 1 112 ? -16.017 52.666 57.208 1.00 33.50 112 SER A O 1
ATOM 875 N N . SER A 1 113 ? -16.906 50.789 56.394 1.00 34.31 113 SER A N 1
ATOM 876 C CA . SER A 1 113 ? -18.013 50.386 57.301 1.00 34.31 113 SER A CA 1
ATOM 877 C C . SER A 1 113 ? -19.309 50.061 56.533 1.00 34.31 113 SER A C 1
ATOM 879 O O . SER A 1 113 ? -19.627 50.648 55.506 1.00 34.31 113 SER A O 1
ATOM 881 N N . LYS A 1 114 ? -20.048 49.073 57.051 1.00 42.59 114 LYS A N 1
ATOM 882 C CA . LYS A 1 114 ? -21.287 48.466 56.530 1.00 42.59 114 LYS A CA 1
ATOM 883 C C . LYS A 1 114 ? -22.447 49.463 56.409 1.00 42.59 114 LYS A C 1
ATOM 885 O O . LYS A 1 114 ? -22.794 50.049 57.426 1.00 42.59 114 LYS A O 1
ATOM 890 N N . PHE A 1 115 ? -23.182 49.451 55.285 1.00 31.36 115 PHE A N 1
ATOM 891 C CA . PHE A 1 115 ? -24.660 49.468 55.302 1.00 31.36 115 PHE A CA 1
ATOM 892 C C . PHE A 1 115 ? -25.316 49.246 53.920 1.00 31.36 115 PHE A C 1
ATOM 894 O O . PHE A 1 115 ? -25.033 49.956 52.966 1.00 31.36 115 PHE A O 1
ATOM 901 N N . TYR A 1 116 ? -26.252 48.289 53.880 1.00 35.00 116 TYR A N 1
ATOM 902 C CA . TYR A 1 116 ? -27.313 48.036 52.887 1.00 35.00 116 TYR A CA 1
ATOM 903 C C . TYR A 1 116 ? -26.974 47.757 51.410 1.00 35.00 116 TYR A C 1
ATOM 905 O O . TYR A 1 116 ? -26.618 48.649 50.648 1.00 35.00 116 TYR A O 1
ATOM 913 N N . LYS A 1 117 ? -27.360 46.560 50.940 1.00 34.62 117 LYS A N 1
ATOM 914 C CA . LYS A 1 117 ? -28.542 46.373 50.066 1.00 34.62 117 LYS A CA 1
ATOM 915 C C . LYS A 1 117 ? -28.678 44.905 49.650 1.00 34.62 117 LYS A C 1
ATOM 917 O O . LYS A 1 117 ? -27.738 44.299 49.146 1.00 34.62 117 LYS A O 1
ATOM 922 N N . ASN A 1 118 ? -29.883 44.358 49.818 1.00 47.66 118 ASN A N 1
ATOM 923 C CA . ASN A 1 118 ? -30.330 43.108 49.206 1.00 47.66 118 ASN A CA 1
ATOM 924 C C . ASN A 1 118 ? -30.058 43.131 47.694 1.00 47.66 118 ASN A C 1
ATOM 926 O O . ASN A 1 118 ? -30.813 43.744 46.938 1.00 47.66 118 ASN A O 1
ATOM 930 N N . PHE A 1 119 ? -29.025 42.429 47.236 1.00 41.25 119 PHE A N 1
ATOM 931 C CA . PHE A 1 119 ? -28.814 42.196 45.813 1.00 41.25 119 PHE A CA 1
ATOM 932 C C . PHE A 1 119 ? -29.390 40.826 45.446 1.00 41.25 119 PHE A C 1
ATOM 934 O O . PHE A 1 119 ? -28.907 39.787 45.890 1.00 41.25 119 PHE A O 1
ATOM 941 N N . LYS A 1 120 ? -30.457 40.830 44.635 1.00 48.34 120 LYS A N 1
ATOM 942 C CA . LYS A 1 120 ? -31.070 39.642 44.020 1.00 48.34 120 LYS A CA 1
ATOM 943 C C . LYS A 1 120 ? -30.076 38.988 43.042 1.00 48.34 120 LYS A C 1
ATOM 945 O O . LYS A 1 120 ? -30.205 39.116 41.828 1.00 48.34 120 LYS A O 1
ATOM 950 N N . ILE A 1 121 ? -29.067 38.287 43.555 1.00 47.75 121 ILE A N 1
ATOM 951 C CA . ILE A 1 121 ? -28.098 37.505 42.770 1.00 47.75 121 ILE A CA 1
ATOM 952 C C . ILE A 1 121 ? -28.621 36.068 42.685 1.00 47.75 121 ILE A C 1
ATOM 954 O O . ILE A 1 121 ? -28.135 35.173 43.362 1.00 47.75 121 ILE A O 1
ATOM 958 N N . SER A 1 122 ? -29.664 35.838 41.889 1.00 56.16 122 SER A N 1
ATOM 959 C CA . SER A 1 122 ? -30.147 34.467 41.640 1.00 56.16 122 SER A CA 1
ATOM 960 C C . SER A 1 122 ? -30.359 34.188 40.146 1.00 56.16 122 SER A C 1
ATOM 962 O O . SER A 1 122 ? -29.875 33.185 39.624 1.00 56.16 122 SER A O 1
ATOM 964 N N . GLY A 1 123 ? -30.910 35.143 39.385 1.00 57.50 123 GLY A N 1
ATOM 965 C CA . GLY A 1 123 ? -31.215 34.935 37.959 1.00 57.50 123 GLY A CA 1
ATOM 966 C C . GLY A 1 123 ? -30.004 34.773 37.024 1.00 57.50 123 GLY A C 1
ATOM 967 O O . GLY A 1 123 ? -30.063 33.999 36.069 1.00 57.50 123 GLY A O 1
ATOM 968 N N . LYS A 1 124 ? -28.878 35.457 37.287 1.00 56.41 124 LYS A N 1
ATOM 969 C CA . LYS A 1 124 ? -27.687 35.400 36.409 1.00 56.41 124 LYS A CA 1
ATOM 970 C C . LYS A 1 124 ? -26.934 34.064 36.511 1.00 56.41 124 LYS A C 1
ATOM 972 O O . LYS A 1 124 ? -26.450 33.561 35.498 1.00 56.41 124 LYS A O 1
ATOM 977 N N . ASN A 1 125 ? -26.895 33.457 37.700 1.00 64.06 125 ASN A N 1
ATOM 978 C CA . ASN A 1 125 ? -26.269 32.148 37.909 1.00 64.06 125 ASN A CA 1
ATOM 979 C C . ASN A 1 125 ? -27.141 31.011 37.361 1.00 64.06 125 ASN A C 1
ATOM 981 O O . ASN A 1 125 ? -26.610 30.108 36.719 1.00 64.06 125 ASN A O 1
ATOM 985 N N . ALA A 1 126 ? -28.469 31.107 37.507 1.00 72.38 126 ALA A N 1
ATOM 986 C CA . ALA A 1 126 ? -29.408 30.138 36.943 1.00 72.38 126 ALA A CA 1
ATOM 987 C C . ALA A 1 126 ? -29.333 30.078 35.405 1.00 72.38 126 ALA A C 1
ATOM 989 O O . ALA A 1 126 ? -29.243 28.994 34.833 1.00 72.38 126 ALA A O 1
ATOM 990 N N . LYS A 1 127 ? -29.266 31.233 34.723 1.00 75.38 127 LYS A N 1
ATOM 991 C CA . LYS A 1 127 ? -29.142 31.287 33.252 1.00 75.38 127 LYS A CA 1
ATOM 992 C C . LYS A 1 127 ? -27.806 30.719 32.751 1.00 75.38 127 LYS A C 1
ATOM 994 O O . LYS A 1 127 ? -27.772 30.028 31.736 1.00 75.38 127 LYS A O 1
ATOM 999 N N . LYS A 1 128 ? -26.706 30.959 33.480 1.00 76.19 128 LYS A N 1
ATOM 1000 C CA . LYS A 1 128 ? -25.383 30.385 33.171 1.00 76.19 128 LYS A CA 1
ATOM 1001 C C . LYS A 1 128 ? -25.353 28.867 33.382 1.00 76.19 128 LYS A C 1
ATOM 1003 O O . LYS A 1 128 ? -24.761 28.156 32.575 1.00 76.19 128 LYS A O 1
ATOM 1008 N N . GLN A 1 129 ? -26.005 28.371 34.433 1.00 77.62 129 GLN A N 1
ATOM 1009 C CA . GLN A 1 129 ? -26.087 26.941 34.730 1.00 77.62 129 GLN A CA 1
ATOM 1010 C C . GLN A 1 129 ? -26.988 26.201 33.729 1.00 77.62 129 GLN A C 1
ATOM 1012 O O . GLN A 1 129 ? -26.608 25.130 33.265 1.00 77.62 129 GLN A O 1
ATOM 1017 N N . ALA A 1 130 ? -28.107 26.806 33.315 1.00 82.50 130 ALA A N 1
ATOM 1018 C CA . ALA A 1 130 ? -28.973 26.277 32.260 1.00 82.50 130 ALA A CA 1
ATOM 1019 C C . ALA A 1 130 ? -28.245 26.180 30.909 1.00 82.50 130 ALA A C 1
ATOM 1021 O O . ALA A 1 130 ? -28.257 25.121 30.292 1.00 82.50 130 ALA A O 1
ATOM 1022 N N . LYS A 1 131 ? -27.517 27.232 30.497 1.00 82.75 131 LYS A N 1
ATOM 1023 C CA . LYS A 1 131 ? -26.714 27.211 29.260 1.00 82.75 131 LYS A CA 1
ATOM 1024 C C . LYS A 1 131 ? -25.603 26.154 29.303 1.00 82.75 131 LYS A C 1
ATOM 1026 O O . LYS A 1 131 ? -25.362 25.487 28.304 1.00 82.75 131 LYS A O 1
ATOM 1031 N N . LYS A 1 132 ? -24.940 25.975 30.452 1.00 82.50 132 LYS A N 1
ATOM 1032 C CA . LYS A 1 132 ? -23.923 24.926 30.628 1.00 82.50 132 LYS A CA 1
ATOM 1033 C C . LYS A 1 132 ? -24.537 23.525 30.532 1.00 82.50 132 LYS A C 1
ATOM 1035 O O . LYS A 1 132 ? -23.961 22.667 29.877 1.00 82.50 132 LYS A O 1
ATOM 1040 N N . LYS A 1 133 ? -25.709 23.311 31.139 1.00 86.88 133 LYS A N 1
ATOM 1041 C CA . LYS A 1 133 ? -26.433 22.036 31.060 1.00 86.88 133 LYS A CA 1
ATOM 1042 C C . LYS A 1 133 ? -26.883 21.731 29.627 1.00 86.88 133 LYS A C 1
ATOM 1044 O O . LYS A 1 133 ? -26.667 20.622 29.164 1.00 86.88 133 LYS A O 1
ATOM 1049 N N . GLU A 1 134 ? -27.400 22.725 28.905 1.00 88.38 134 GLU A N 1
ATOM 1050 C CA . GLU A 1 134 ? -27.763 22.592 27.486 1.00 88.38 134 GLU A CA 1
ATOM 1051 C C . GLU A 1 134 ? -26.539 22.265 26.611 1.00 88.38 134 GLU A C 1
ATOM 1053 O O . GLU A 1 134 ? -26.614 21.418 25.725 1.00 88.38 134 GLU A O 1
ATOM 1058 N N . GLN A 1 135 ? -25.388 22.897 26.868 1.00 82.56 135 GLN A N 1
ATOM 1059 C CA . GLN A 1 135 ? -24.135 22.587 26.172 1.00 82.56 135 GLN A CA 1
ATOM 1060 C C . GLN A 1 135 ? -23.624 21.175 26.492 1.00 82.56 135 GLN A C 1
ATOM 1062 O O . GLN A 1 135 ? -23.181 20.476 25.586 1.00 82.56 135 GLN A O 1
ATOM 1067 N N . GLU A 1 136 ? -23.707 20.734 27.750 1.00 87.06 136 GLU A N 1
ATOM 1068 C CA . GLU A 1 136 ? -23.353 19.365 28.148 1.00 87.06 136 GLU A CA 1
ATOM 1069 C C . GLU A 1 136 ? -24.304 18.327 27.535 1.00 87.06 136 GLU A C 1
ATOM 1071 O O . GLU A 1 136 ? -23.851 17.269 27.106 1.00 87.06 136 GLU A O 1
ATOM 1076 N N . GLU A 1 137 ? -25.603 18.617 27.448 1.00 90.44 137 GLU A N 1
ATOM 1077 C CA . GLU A 1 137 ? -26.592 17.757 26.788 1.00 90.44 137 GLU A CA 1
ATOM 1078 C C . GLU A 1 137 ? -26.357 17.692 25.273 1.00 90.44 137 GLU A C 1
ATOM 1080 O O . GLU A 1 137 ? -26.334 16.596 24.718 1.00 90.44 137 GLU A O 1
ATOM 1085 N N . LYS A 1 138 ? -26.068 18.824 24.615 1.00 89.50 138 LYS A N 1
ATOM 1086 C CA . LYS A 1 138 ? -25.671 18.864 23.196 1.00 89.50 138 LYS A CA 1
ATOM 1087 C C . LYS A 1 138 ? -24.376 18.098 22.934 1.00 89.50 138 LYS A C 1
ATOM 1089 O O . LYS A 1 138 ? -24.307 17.341 21.973 1.00 89.50 138 LYS A O 1
ATOM 1094 N N . MET A 1 139 ? -23.370 18.245 23.796 1.00 85.00 139 MET A N 1
ATOM 1095 C CA . MET A 1 139 ? -22.110 17.506 23.677 1.00 85.00 139 MET A CA 1
ATOM 1096 C C . MET A 1 139 ? -22.325 16.003 23.880 1.00 85.00 139 MET A C 1
ATOM 1098 O O . MET A 1 139 ? -21.805 15.202 23.110 1.00 85.00 139 MET A O 1
ATOM 1102 N N . LYS A 1 140 ? -23.131 15.603 24.871 1.00 89.94 140 LYS A N 1
ATOM 1103 C CA . LYS A 1 140 ? -23.489 14.193 25.086 1.00 89.94 140 LYS A CA 1
ATOM 1104 C C . LYS A 1 140 ? -24.272 13.616 23.912 1.00 89.94 140 LYS A C 1
ATOM 1106 O O . LYS A 1 140 ? -23.992 12.490 23.520 1.00 89.94 140 LYS A O 1
ATOM 1111 N N . ALA A 1 141 ? -25.211 14.372 23.347 1.00 90.31 141 ALA A N 1
ATOM 1112 C CA . ALA A 1 141 ? -25.960 13.959 22.166 1.00 90.31 141 ALA A CA 1
ATOM 1113 C C . ALA A 1 141 ? -25.044 13.806 20.941 1.00 90.31 141 ALA A C 1
ATOM 1115 O O . ALA A 1 141 ? -25.149 12.806 20.241 1.00 90.31 141 ALA A O 1
ATOM 1116 N N . ALA A 1 142 ? -24.100 14.729 20.726 1.00 85.25 142 ALA A N 1
ATOM 1117 C CA . ALA A 1 142 ? -23.120 14.636 19.644 1.00 85.25 142 ALA A CA 1
ATOM 1118 C C . ALA A 1 142 ? -22.198 13.415 19.798 1.00 85.25 142 ALA A C 1
ATOM 1120 O O . ALA A 1 142 ? -22.015 12.665 18.847 1.00 85.25 142 ALA A O 1
ATOM 1121 N N . VAL A 1 143 ? -21.682 13.160 21.005 1.00 89.00 143 VAL A N 1
ATOM 1122 C CA . VAL A 1 143 ? -20.855 11.972 21.290 1.00 89.00 143 VAL A CA 1
ATOM 1123 C C . VAL A 1 143 ? -21.660 10.677 21.145 1.00 89.00 143 VAL A C 1
ATOM 1125 O O . VAL A 1 143 ? -21.137 9.675 20.667 1.00 89.00 143 VAL A O 1
ATOM 1128 N N . ALA A 1 144 ? -22.933 10.670 21.549 1.00 88.50 144 ALA A N 1
ATOM 1129 C CA . ALA A 1 144 ? -23.804 9.512 21.368 1.00 88.50 144 ALA A CA 1
ATOM 1130 C C . ALA A 1 144 ? -24.096 9.246 19.883 1.00 88.50 144 ALA A C 1
ATOM 1132 O O . ALA A 1 144 ? -24.032 8.093 19.465 1.00 88.50 144 ALA A O 1
ATOM 1133 N N . ALA A 1 145 ? -24.354 10.294 19.096 1.00 86.69 145 ALA A N 1
ATOM 1134 C CA . ALA A 1 145 ? -24.570 10.194 17.656 1.00 86.69 145 ALA A CA 1
ATOM 1135 C C . ALA A 1 145 ? -23.311 9.712 16.918 1.00 86.69 145 ALA A C 1
ATOM 1137 O O . ALA A 1 145 ? -23.404 8.804 16.098 1.00 86.69 145 ALA A O 1
ATOM 1138 N N . ASP A 1 146 ? -22.136 10.248 17.258 1.00 81.00 146 ASP A N 1
ATOM 1139 C CA . ASP A 1 146 ? -20.845 9.809 16.712 1.00 81.00 146 ASP A CA 1
ATOM 1140 C C . ASP A 1 146 ? -20.563 8.337 17.050 1.00 81.00 146 ASP A C 1
ATOM 1142 O O . ASP A 1 146 ? -20.239 7.533 16.179 1.00 81.00 146 ASP A O 1
ATOM 1146 N N . LYS A 1 147 ? -20.812 7.933 18.302 1.00 81.88 147 LYS A N 1
ATOM 1147 C CA . LYS A 1 147 ? -20.673 6.535 18.728 1.00 81.88 147 LYS A CA 1
ATOM 1148 C C . LYS A 1 147 ? -21.663 5.603 18.026 1.00 81.88 147 LYS A C 1
ATOM 1150 O O . LYS A 1 147 ? -21.312 4.463 17.729 1.00 81.88 147 LYS A O 1
ATOM 1155 N N . GLU A 1 148 ? -22.896 6.044 17.782 1.00 81.19 148 GLU A N 1
ATOM 1156 C CA . GLU A 1 148 ? -23.880 5.256 17.035 1.00 81.19 148 GLU A CA 1
ATOM 1157 C C . GLU A 1 148 ? -23.486 5.128 15.558 1.00 81.19 148 GLU A C 1
ATOM 1159 O O . GLU A 1 148 ? -23.543 4.025 15.016 1.00 81.19 148 GLU A O 1
ATOM 1164 N N . ALA A 1 149 ? -23.016 6.209 14.929 1.00 76.56 149 ALA A N 1
ATOM 1165 C CA . ALA A 1 149 ? -22.507 6.196 13.558 1.00 76.56 149 ALA A CA 1
ATOM 1166 C C . ALA A 1 149 ? -21.275 5.285 13.412 1.00 76.56 149 ALA A C 1
ATOM 1168 O O . ALA A 1 149 ? -21.225 4.443 12.513 1.00 76.56 149 ALA A O 1
ATOM 1169 N N . ALA A 1 150 ? -20.325 5.369 14.347 1.00 75.31 150 ALA A N 1
ATOM 1170 C CA . ALA A 1 150 ? -19.182 4.462 14.419 1.00 75.31 150 ALA A CA 1
ATOM 1171 C C . ALA A 1 150 ? -19.628 2.999 14.580 1.00 75.31 150 ALA A C 1
ATOM 1173 O O . ALA A 1 150 ? -19.088 2.111 13.932 1.00 75.31 150 ALA A O 1
ATOM 1174 N N . ARG A 1 151 ? -20.665 2.729 15.385 1.00 77.81 151 ARG A N 1
ATOM 1175 C CA . ARG A 1 151 ? -21.192 1.365 15.540 1.00 77.81 151 ARG A CA 1
ATOM 1176 C C . ARG A 1 151 ? -21.872 0.852 14.270 1.00 77.81 151 ARG A C 1
ATOM 1178 O O . ARG A 1 151 ? -21.745 -0.329 13.971 1.00 77.81 151 ARG A O 1
ATOM 1185 N N . ARG A 1 152 ? -22.598 1.706 13.539 1.00 73.75 152 ARG A N 1
ATOM 1186 C CA . ARG A 1 152 ? -23.248 1.332 12.269 1.00 73.75 152 ARG A CA 1
ATOM 1187 C C . ARG A 1 152 ? -22.221 0.990 11.194 1.00 73.75 152 ARG A C 1
ATOM 1189 O O . ARG A 1 152 ? -22.291 -0.091 10.616 1.00 73.75 152 ARG A O 1
ATOM 1196 N N . THR A 1 153 ? -21.228 1.854 11.003 1.00 70.19 153 THR A N 1
ATOM 1197 C CA . THR A 1 153 ? -20.132 1.598 10.054 1.00 70.19 153 THR A CA 1
ATOM 1198 C C . THR A 1 153 ? -19.350 0.335 10.412 1.00 70.19 153 THR A C 1
ATOM 1200 O O . THR A 1 153 ? -18.984 -0.436 9.529 1.00 70.19 153 THR A O 1
ATOM 1203 N N 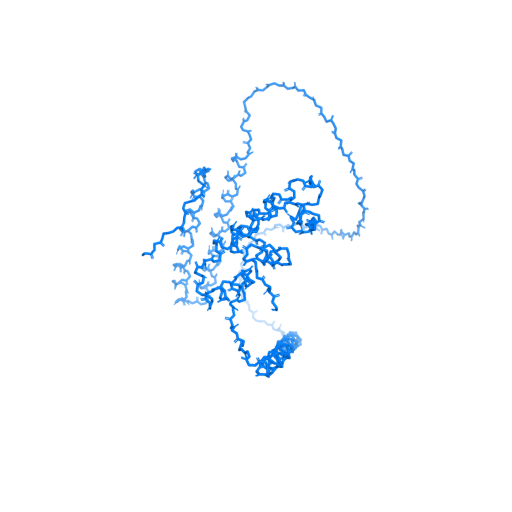. ASP A 1 154 ? -19.149 0.065 11.704 1.00 75.69 154 ASP A N 1
ATOM 1204 C CA . ASP A 1 154 ? -18.512 -1.170 12.153 1.00 75.69 154 ASP A CA 1
ATOM 1205 C C . ASP A 1 154 ? -19.366 -2.404 11.819 1.00 75.69 154 ASP A C 1
ATOM 1207 O O . ASP A 1 154 ? -18.855 -3.391 11.293 1.00 75.69 154 ASP A O 1
ATOM 1211 N N . THR A 1 155 ? -20.687 -2.343 12.029 1.00 81.19 155 THR A N 1
ATOM 1212 C CA . THR A 1 155 ? -21.585 -3.450 11.659 1.00 81.19 155 THR A CA 1
ATOM 1213 C C . THR A 1 155 ? -21.638 -3.709 10.155 1.00 81.19 155 THR A C 1
ATOM 1215 O O . THR A 1 155 ? -21.680 -4.869 9.752 1.00 81.19 155 THR A O 1
ATOM 1218 N N . GLU A 1 156 ? -21.593 -2.665 9.329 1.00 86.12 156 GLU A N 1
ATOM 1219 C CA . GLU A 1 156 ? -21.581 -2.790 7.866 1.00 86.12 156 GLU A CA 1
ATOM 1220 C C . GLU A 1 156 ? -20.281 -3.438 7.378 1.00 86.12 156 GLU A C 1
ATOM 1222 O O . GLU A 1 156 ? -20.335 -4.429 6.652 1.00 86.12 156 GLU A O 1
ATOM 1227 N N . LYS A 1 157 ? -19.120 -2.979 7.870 1.00 85.81 157 LYS A N 1
ATOM 1228 C CA . LYS A 1 157 ? -17.810 -3.584 7.562 1.00 85.81 157 LYS A CA 1
ATOM 1229 C C . LYS A 1 157 ? -17.739 -5.054 7.964 1.00 85.81 157 LYS A C 1
ATOM 1231 O O . LYS A 1 157 ? -17.213 -5.884 7.226 1.00 85.81 157 LYS A O 1
ATOM 1236 N N . HIS A 1 158 ? -18.262 -5.396 9.141 1.00 87.56 158 HIS A N 1
ATOM 1237 C CA . HIS A 1 158 ? -18.303 -6.784 9.599 1.00 87.56 158 HIS A CA 1
ATOM 1238 C C . HIS A 1 158 ? -19.231 -7.646 8.736 1.00 87.56 158 HIS A C 1
ATOM 1240 O O . HIS A 1 158 ? -18.882 -8.790 8.441 1.00 87.56 158 HIS A O 1
ATOM 1246 N N . ALA A 1 159 ? -20.382 -7.113 8.319 1.00 91.88 159 ALA A N 1
ATOM 1247 C CA . ALA A 1 159 ? -21.316 -7.812 7.442 1.00 91.88 159 ALA A CA 1
ATOM 1248 C C . ALA A 1 159 ? -20.719 -8.050 6.046 1.00 91.88 159 ALA A C 1
ATOM 1250 O O . ALA A 1 159 ? -20.778 -9.172 5.549 1.00 91.88 159 ALA A O 1
ATOM 1251 N N . GLU A 1 160 ? -20.080 -7.038 5.454 1.00 93.38 160 GLU A N 1
ATOM 1252 C CA . GLU A 1 160 ? -19.366 -7.147 4.176 1.00 93.38 160 GLU A CA 1
ATOM 1253 C C . GLU A 1 160 ? -18.253 -8.196 4.257 1.00 93.38 160 GLU A C 1
ATOM 1255 O O . GLU A 1 160 ? -18.207 -9.140 3.467 1.00 93.38 160 GLU A O 1
ATOM 1260 N N . LYS A 1 161 ? -17.405 -8.109 5.286 1.00 92.19 161 LYS A N 1
ATOM 1261 C CA . LYS A 1 161 ? -16.327 -9.075 5.514 1.00 92.19 161 LYS A CA 1
ATOM 1262 C C . LYS A 1 161 ? -16.851 -10.498 5.704 1.00 92.19 161 LYS A C 1
ATOM 1264 O O . LYS A 1 161 ? -16.232 -11.447 5.226 1.00 92.19 161 LYS A O 1
ATOM 1269 N N . ALA A 1 162 ? -17.974 -10.665 6.402 1.00 91.94 162 ALA A N 1
ATOM 1270 C CA . ALA A 1 162 ? -18.616 -11.965 6.571 1.00 91.94 162 ALA A CA 1
ATOM 1271 C C . ALA A 1 162 ? -19.165 -12.508 5.242 1.00 91.94 162 ALA A C 1
ATOM 1273 O O . ALA A 1 162 ? -18.979 -13.691 4.960 1.00 91.94 162 ALA A O 1
ATOM 1274 N N . ALA A 1 163 ? -19.773 -11.655 4.413 1.00 94.44 163 ALA A N 1
ATOM 1275 C CA . ALA A 1 163 ? -20.261 -12.031 3.090 1.00 94.44 163 ALA A CA 1
ATOM 1276 C C . ALA A 1 163 ? -19.115 -12.471 2.164 1.00 94.44 163 ALA A C 1
ATOM 1278 O O . ALA A 1 163 ? -19.196 -13.540 1.563 1.00 94.44 163 ALA A O 1
ATOM 1279 N N . ILE A 1 164 ? -18.009 -11.717 2.119 1.00 94.31 164 ILE A N 1
ATOM 1280 C CA . ILE A 1 164 ? -16.829 -12.087 1.320 1.00 94.31 164 ILE A CA 1
ATOM 1281 C C . ILE A 1 164 ? -16.236 -13.411 1.812 1.00 94.31 164 ILE A C 1
ATOM 1283 O O . ILE A 1 164 ? -15.941 -14.293 1.011 1.00 94.31 164 ILE A O 1
ATOM 1287 N N . LYS A 1 165 ? -16.111 -13.607 3.132 1.00 93.88 165 LYS A N 1
ATOM 1288 C CA . LYS A 1 165 ? -15.632 -14.883 3.693 1.00 93.88 165 LYS A CA 1
ATOM 1289 C C . LYS A 1 165 ? -16.529 -16.063 3.326 1.00 93.88 165 LYS A C 1
ATOM 1291 O O . LYS A 1 165 ? -16.007 -17.152 3.097 1.00 93.88 165 LYS A O 1
ATOM 1296 N N . ALA A 1 166 ? -17.845 -15.863 3.276 1.00 94.44 166 ALA A N 1
ATOM 1297 C CA . ALA A 1 166 ? -18.779 -16.904 2.864 1.00 94.44 166 ALA A CA 1
ATOM 1298 C C . ALA A 1 166 ? -18.556 -17.305 1.397 1.00 94.44 166 ALA A C 1
ATOM 1300 O O . ALA A 1 166 ? -18.408 -18.496 1.135 1.00 94.44 166 ALA A O 1
ATOM 1301 N N . MET A 1 167 ? -18.429 -16.329 0.486 1.00 95.25 167 MET A N 1
ATOM 1302 C CA . MET A 1 167 ? -18.129 -16.583 -0.933 1.00 95.25 167 MET A CA 1
ATOM 1303 C C . MET A 1 167 ? -16.792 -17.318 -1.107 1.00 95.25 167 MET A C 1
ATOM 1305 O O . MET A 1 167 ? -16.739 -18.367 -1.735 1.00 95.25 167 MET A O 1
ATOM 1309 N N . LEU A 1 168 ? -15.727 -16.847 -0.447 1.00 94.81 168 LEU A N 1
ATOM 1310 C CA . LEU A 1 168 ? -14.414 -17.503 -0.512 1.00 94.81 168 LEU A CA 1
ATOM 1311 C C . LEU A 1 168 ? -14.455 -18.951 -0.003 1.00 94.81 168 LEU A C 1
ATOM 1313 O O . LEU A 1 168 ? -13.782 -19.816 -0.554 1.00 94.81 168 LEU A O 1
ATOM 1317 N N . THR A 1 169 ? -15.249 -19.232 1.034 1.00 94.31 169 THR A N 1
ATOM 1318 C CA . THR A 1 169 ? -15.368 -20.590 1.589 1.00 94.31 169 THR A CA 1
ATOM 1319 C C . THR A 1 169 ? -16.021 -21.555 0.594 1.00 94.31 169 THR A C 1
ATOM 1321 O O . THR A 1 169 ? -15.622 -22.719 0.538 1.00 94.31 169 THR A O 1
ATOM 1324 N N . GLU A 1 170 ? -16.988 -21.087 -0.200 1.00 95.31 170 GLU A N 1
ATOM 1325 C CA . GLU A 1 170 ? -17.617 -21.872 -1.273 1.00 95.31 170 GLU A CA 1
ATOM 1326 C C . GLU A 1 170 ? -16.588 -22.283 -2.339 1.00 95.31 170 GLU A C 1
ATOM 1328 O O . GLU A 1 170 ? -16.528 -23.453 -2.728 1.00 95.31 170 GLU A O 1
ATOM 1333 N N . ASP A 1 171 ? -15.677 -21.368 -2.675 1.00 94.06 171 ASP A N 1
ATOM 1334 C CA . ASP A 1 171 ? -14.570 -21.588 -3.614 1.00 94.06 171 ASP A CA 1
ATOM 1335 C C . ASP A 1 171 ? -13.351 -22.300 -2.993 1.00 94.06 171 ASP A C 1
ATOM 1337 O O . ASP A 1 171 ? -12.332 -22.506 -3.654 1.00 94.06 171 ASP A O 1
ATOM 1341 N N . ARG A 1 172 ? -13.443 -22.729 -1.725 1.00 95.12 172 ARG A N 1
ATOM 1342 C CA . ARG A 1 172 ? -12.352 -23.362 -0.949 1.00 95.12 172 ARG A CA 1
ATOM 1343 C C . ARG A 1 172 ? -11.128 -22.459 -0.753 1.00 95.12 172 ARG A C 1
ATOM 1345 O O . ARG A 1 172 ? -10.015 -22.947 -0.552 1.00 95.12 172 ARG A O 1
ATOM 1352 N N . LEU A 1 173 ? -11.344 -21.151 -0.767 1.00 94.56 173 LEU A N 1
ATOM 1353 C CA . LEU A 1 173 ? -10.353 -20.122 -0.492 1.00 94.56 173 LEU A CA 1
ATOM 1354 C C . LEU A 1 173 ? -10.484 -19.610 0.948 1.00 94.56 173 LEU A C 1
ATOM 1356 O O . LEU A 1 173 ? -11.523 -19.727 1.601 1.00 94.56 173 LEU A O 1
ATOM 1360 N N . LYS A 1 174 ? -9.401 -19.019 1.460 1.00 92.06 174 LYS A N 1
ATOM 1361 C CA . LYS A 1 174 ? -9.362 -18.370 2.778 1.00 92.06 174 LYS A CA 1
ATOM 1362 C C . LYS A 1 174 ? -8.954 -16.909 2.622 1.00 92.06 174 LYS A C 1
ATOM 1364 O O . LYS A 1 174 ? -8.053 -16.592 1.854 1.00 92.06 174 LYS A O 1
ATOM 1369 N N . MET A 1 175 ? -9.583 -16.028 3.394 1.00 92.75 175 MET A N 1
ATOM 1370 C CA . MET A 1 175 ? -9.167 -14.628 3.486 1.00 92.75 175 MET A CA 1
ATOM 1371 C C . MET A 1 175 ? -7.937 -14.513 4.394 1.00 92.75 175 MET A C 1
ATOM 1373 O O . MET A 1 175 ? -8.016 -14.860 5.575 1.00 92.75 175 MET A O 1
ATOM 1377 N N . CYS A 1 176 ? -6.829 -14.008 3.854 1.00 92.88 176 CYS A N 1
ATOM 1378 C CA . CYS A 1 176 ? -5.642 -13.636 4.622 1.00 92.88 176 CYS A CA 1
ATOM 1379 C C . CYS A 1 176 ? -5.676 -12.133 4.921 1.00 92.88 176 CYS A C 1
ATOM 1381 O O . CYS A 1 176 ? -5.883 -11.324 4.021 1.00 92.88 176 CYS A O 1
ATOM 1383 N N . GLU A 1 177 ? -5.487 -11.753 6.184 1.00 93.50 177 GLU A N 1
ATOM 1384 C CA . GLU A 1 177 ? -5.442 -10.341 6.571 1.00 93.50 177 GLU A CA 1
ATOM 1385 C C . GLU A 1 177 ? -4.081 -9.743 6.216 1.00 93.50 177 GLU A C 1
ATOM 1387 O O . GLU A 1 177 ? -3.045 -10.231 6.670 1.00 93.50 177 GLU A O 1
ATOM 1392 N N . ILE A 1 178 ? -4.106 -8.657 5.451 1.00 94.50 178 ILE A N 1
ATOM 1393 C CA . ILE A 1 178 ? -2.938 -7.846 5.120 1.00 94.50 178 ILE A CA 1
ATOM 1394 C C . ILE A 1 178 ? -3.047 -6.515 5.879 1.00 94.50 178 ILE A C 1
ATOM 1396 O O . ILE A 1 178 ? -4.159 -5.991 6.008 1.00 94.50 178 ILE A O 1
ATOM 1400 N N . PRO A 1 179 ? -1.942 -5.958 6.414 1.00 91.75 179 PRO A N 1
ATOM 1401 C CA . PRO A 1 179 ? -1.964 -4.652 7.063 1.00 91.75 179 PRO A CA 1
ATOM 1402 C C . PRO A 1 179 ? -2.586 -3.573 6.168 1.00 91.75 179 PRO A C 1
ATOM 1404 O O . PRO A 1 179 ? -2.274 -3.478 4.984 1.00 91.75 179 PRO A O 1
ATOM 1407 N N . ALA A 1 180 ? -3.464 -2.752 6.746 1.00 89.12 180 ALA A N 1
ATOM 1408 C CA . ALA A 1 180 ? -4.107 -1.635 6.056 1.00 89.12 180 ALA A CA 1
ATOM 1409 C C . ALA A 1 180 ? -3.172 -0.412 6.006 1.00 89.12 180 ALA A C 1
ATOM 1411 O O . ALA A 1 180 ? -3.431 0.611 6.642 1.00 89.12 180 ALA A O 1
ATOM 1412 N N . ASP A 1 181 ? -2.054 -0.552 5.299 1.00 90.81 181 ASP A N 1
ATOM 1413 C CA . ASP A 1 181 ? -1.098 0.513 4.999 1.00 90.81 181 ASP A CA 1
ATOM 1414 C C . ASP A 1 181 ? -1.152 0.900 3.507 1.00 90.81 181 ASP A C 1
ATOM 1416 O O . ASP A 1 181 ? -1.872 0.298 2.708 1.00 90.81 181 ASP A O 1
ATOM 1420 N N . GLY A 1 182 ? -0.394 1.926 3.108 1.00 90.44 182 GLY A N 1
ATOM 1421 C CA . GLY A 1 182 ? -0.308 2.335 1.697 1.00 90.44 182 GLY A CA 1
ATOM 1422 C C . GLY A 1 182 ? 0.457 1.348 0.800 1.00 90.44 182 GLY A C 1
ATOM 1423 O O . GLY A 1 182 ? 0.589 1.586 -0.398 1.00 90.44 182 GLY A O 1
ATOM 1424 N N . ASP A 1 183 ? 0.966 0.249 1.365 1.00 95.38 183 ASP A N 1
ATOM 1425 C CA . ASP A 1 183 ? 1.671 -0.829 0.673 1.00 95.38 183 ASP A CA 1
ATOM 1426 C C . ASP A 1 183 ? 0.817 -2.111 0.575 1.00 95.38 183 ASP A C 1
ATOM 1428 O O . ASP A 1 183 ? 1.288 -3.126 0.059 1.00 95.38 183 ASP A O 1
ATOM 1432 N N . CYS A 1 184 ? -0.442 -2.082 1.031 1.00 95.62 184 CYS A N 1
ATOM 1433 C CA . CYS A 1 184 ? -1.300 -3.259 1.192 1.00 95.62 184 CYS A CA 1
ATOM 1434 C C . CYS A 1 184 ? -1.441 -4.113 -0.078 1.00 95.62 184 CYS A C 1
ATOM 1436 O O . CYS A 1 184 ? -1.379 -5.338 0.006 1.00 95.62 184 CYS A O 1
ATOM 1438 N N . MET A 1 185 ? -1.546 -3.495 -1.258 1.00 96.38 185 MET A N 1
ATOM 1439 C CA . MET A 1 185 ? -1.585 -4.216 -2.535 1.00 96.38 185 MET A CA 1
ATOM 1440 C C . MET A 1 185 ? -0.295 -5.019 -2.768 1.00 96.38 185 MET A C 1
ATOM 1442 O O . MET A 1 185 ?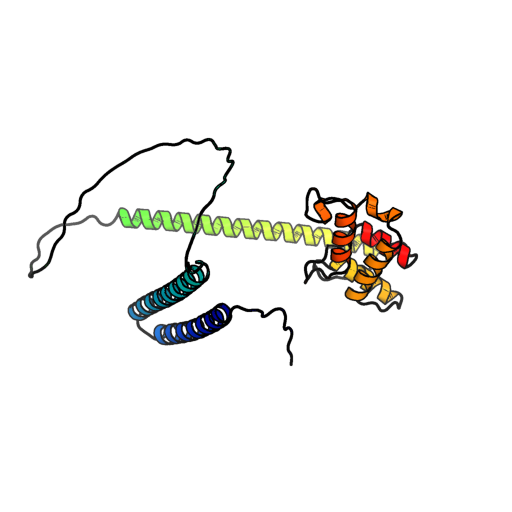 -0.340 -6.212 -3.062 1.00 96.38 185 MET A O 1
ATOM 1446 N N . TYR A 1 186 ? 0.869 -4.394 -2.576 1.00 97.06 186 TYR A N 1
ATOM 1447 C CA . TYR A 1 186 ? 2.160 -5.065 -2.728 1.00 97.06 186 TYR A CA 1
ATOM 1448 C C . TYR A 1 186 ? 2.362 -6.147 -1.669 1.00 97.06 186 TYR A C 1
ATOM 1450 O O . TYR A 1 186 ? 2.861 -7.222 -1.986 1.00 97.06 186 TYR A O 1
ATOM 1458 N N . ASN A 1 187 ? 1.945 -5.891 -0.427 1.00 96.81 187 ASN A N 1
ATOM 1459 C CA . ASN A 1 187 ? 1.961 -6.883 0.645 1.00 96.81 187 ASN A CA 1
ATOM 1460 C C . ASN A 1 187 ? 1.104 -8.114 0.294 1.00 96.81 187 ASN A C 1
ATOM 1462 O O . ASN A 1 187 ? 1.535 -9.244 0.528 1.00 96.81 187 ASN A O 1
ATOM 1466 N N . ALA A 1 188 ? -0.076 -7.913 -0.304 1.00 96.31 188 ALA A N 1
ATOM 1467 C CA . ALA A 1 188 ? -0.945 -9.001 -0.746 1.00 96.31 188 ALA A CA 1
ATOM 1468 C C . ALA A 1 188 ? -0.284 -9.852 -1.843 1.00 96.31 188 ALA A C 1
ATOM 1470 O O . ALA A 1 188 ? -0.286 -11.079 -1.755 1.00 96.31 188 ALA A O 1
ATOM 1471 N N . ILE A 1 189 ? 0.351 -9.211 -2.828 1.00 96.50 189 ILE A N 1
ATOM 1472 C CA . ILE A 1 189 ? 1.095 -9.900 -3.891 1.00 96.50 189 ILE A CA 1
ATOM 1473 C C . ILE A 1 189 ? 2.286 -10.669 -3.313 1.00 96.50 189 ILE A C 1
ATOM 1475 O O . ILE A 1 189 ? 2.473 -11.835 -3.642 1.00 96.50 189 ILE A O 1
ATOM 1479 N N . VAL A 1 190 ? 3.083 -10.045 -2.438 1.00 96.50 190 VAL A N 1
ATOM 1480 C CA . VAL A 1 190 ? 4.223 -10.704 -1.777 1.00 96.50 190 VAL A CA 1
ATOM 1481 C C . VAL A 1 190 ? 3.765 -11.959 -1.040 1.00 96.50 190 VAL A C 1
ATOM 1483 O O . VAL A 1 190 ? 4.401 -13.000 -1.180 1.00 96.50 190 VAL A O 1
ATOM 1486 N N . HIS A 1 191 ? 2.652 -11.890 -0.306 1.00 95.88 191 HIS A N 1
ATOM 1487 C CA . HIS A 1 191 ? 2.086 -13.060 0.362 1.00 95.88 191 HIS A CA 1
ATOM 1488 C C . HIS A 1 191 ? 1.727 -14.168 -0.643 1.00 95.88 191 HIS A C 1
ATOM 1490 O O . HIS A 1 191 ? 2.028 -15.331 -0.392 1.00 95.88 191 HIS A O 1
ATOM 1496 N N . GLN A 1 192 ? 1.086 -13.847 -1.773 1.00 95.25 192 GLN A N 1
ATOM 1497 C CA . GLN A 1 192 ? 0.737 -14.858 -2.785 1.00 95.25 192 GLN A CA 1
ATOM 1498 C C . GLN A 1 192 ? 1.977 -15.469 -3.451 1.00 95.25 192 GLN A C 1
ATOM 1500 O O . GLN A 1 192 ? 2.057 -16.683 -3.605 1.00 95.25 192 GLN A O 1
ATOM 1505 N N . LEU A 1 193 ? 2.984 -14.653 -3.768 1.00 95.44 193 LEU A N 1
ATOM 1506 C CA . LEU A 1 193 ? 4.258 -15.127 -4.314 1.00 95.44 193 LEU A CA 1
ATOM 1507 C C . LEU A 1 193 ? 4.994 -16.053 -3.332 1.00 95.44 193 LEU A C 1
ATOM 1509 O O . LEU A 1 193 ? 5.575 -17.055 -3.746 1.00 95.44 193 LEU A O 1
ATOM 1513 N N . GLN A 1 194 ? 4.930 -15.770 -2.029 1.00 95.00 194 GLN A N 1
ATOM 1514 C CA . GLN A 1 194 ? 5.520 -16.624 -0.995 1.00 95.00 194 GLN A CA 1
ATOM 1515 C C . GLN A 1 194 ? 4.855 -18.005 -0.912 1.00 95.00 194 GLN A C 1
ATOM 1517 O O . GLN A 1 194 ? 5.565 -18.996 -0.755 1.00 95.00 194 GLN A O 1
ATOM 1522 N N . GLU A 1 195 ? 3.530 -18.098 -1.072 1.00 93.38 195 GLU A N 1
ATOM 1523 C CA . GLU A 1 195 ? 2.814 -19.388 -1.143 1.00 93.38 195 GLU A CA 1
ATOM 1524 C C . GLU A 1 195 ? 3.262 -20.229 -2.356 1.00 93.38 195 GLU A C 1
ATOM 1526 O O . GLU A 1 195 ? 3.205 -21.459 -2.329 1.00 93.38 195 GLU A O 1
ATOM 1531 N N . GLU A 1 196 ? 3.790 -19.583 -3.399 1.00 92.44 196 GLU A N 1
ATOM 1532 C CA . GLU A 1 196 ? 4.391 -20.232 -4.569 1.00 92.44 196 GLU A CA 1
ATOM 1533 C C . GLU A 1 196 ? 5.915 -20.452 -4.454 1.00 92.44 196 GLU A C 1
ATOM 1535 O O . GLU A 1 196 ? 6.554 -20.881 -5.416 1.00 92.44 196 GLU A O 1
ATOM 1540 N N . ASN A 1 197 ? 6.509 -20.225 -3.277 1.00 94.06 197 ASN A N 1
ATOM 1541 C CA . ASN A 1 197 ? 7.954 -20.301 -2.999 1.00 94.06 197 ASN A CA 1
ATOM 1542 C C . ASN A 1 197 ? 8.812 -19.228 -3.698 1.00 94.06 197 ASN A C 1
ATOM 1544 O O . ASN A 1 197 ? 10.006 -19.434 -3.930 1.00 94.06 197 ASN A O 1
ATOM 1548 N N . ILE A 1 198 ? 8.235 -18.068 -4.012 1.00 94.56 198 ILE A N 1
ATOM 1549 C CA . ILE A 1 198 ? 8.964 -16.899 -4.513 1.00 94.56 198 ILE A CA 1
ATOM 1550 C C . ILE A 1 198 ? 9.153 -15.912 -3.356 1.00 94.56 198 ILE A C 1
ATOM 1552 O O . ILE A 1 198 ? 8.266 -15.135 -3.002 1.00 94.56 198 ILE A O 1
ATOM 1556 N N . GLU A 1 199 ? 10.340 -15.928 -2.751 1.00 94.62 199 GLU A N 1
ATOM 1557 C CA . GLU A 1 199 ? 10.676 -15.020 -1.655 1.00 94.62 199 GLU A CA 1
ATOM 1558 C C . GLU A 1 199 ? 11.124 -13.648 -2.175 1.00 94.62 199 GLU A C 1
ATOM 1560 O O . GLU A 1 199 ? 12.249 -13.455 -2.647 1.00 94.62 199 GLU A O 1
ATOM 1565 N N . ILE A 1 200 ? 10.251 -12.652 -2.034 1.00 96.38 200 ILE A N 1
ATOM 1566 C CA . ILE A 1 200 ? 10.557 -11.258 -2.353 1.00 96.38 200 ILE A CA 1
ATOM 1567 C C . ILE A 1 200 ? 10.039 -10.330 -1.254 1.00 96.38 200 ILE A C 1
ATOM 1569 O O . ILE A 1 200 ? 9.008 -10.580 -0.640 1.00 96.38 200 ILE A O 1
ATOM 1573 N N . SER A 1 201 ? 10.771 -9.252 -0.970 1.00 96.44 201 SER A N 1
ATOM 1574 C CA . SER A 1 201 ? 10.290 -8.205 -0.066 1.00 96.44 201 SER A CA 1
ATOM 1575 C C . SER A 1 201 ? 9.497 -7.153 -0.836 1.00 96.44 201 SER A C 1
ATOM 1577 O O . SER A 1 201 ? 9.785 -6.894 -2.002 1.00 96.44 201 SER A O 1
ATOM 1579 N N . VAL A 1 202 ? 8.569 -6.467 -0.167 1.00 96.19 202 VAL A N 1
ATOM 1580 C CA . VAL A 1 202 ? 7.781 -5.359 -0.749 1.00 96.19 202 VAL A CA 1
ATOM 1581 C C . VAL A 1 202 ? 8.674 -4.329 -1.436 1.00 96.19 202 VAL A C 1
ATOM 1583 O O . VAL A 1 202 ? 8.435 -3.952 -2.578 1.00 96.19 202 VAL A O 1
ATOM 1586 N N . ARG A 1 203 ? 9.769 -3.933 -0.776 1.00 96.25 203 ARG A N 1
ATOM 1587 C CA . ARG A 1 203 ? 10.736 -2.972 -1.322 1.00 96.25 203 ARG A CA 1
ATOM 1588 C C . ARG A 1 203 ? 11.389 -3.471 -2.616 1.00 96.25 203 ARG A C 1
ATOM 1590 O O . ARG A 1 203 ? 11.652 -2.670 -3.505 1.00 96.25 203 ARG A O 1
ATOM 1597 N N . LYS A 1 204 ? 11.680 -4.772 -2.727 1.00 97.00 204 LYS A N 1
ATOM 1598 C CA . LYS A 1 204 ? 12.208 -5.360 -3.969 1.00 97.00 204 LYS A CA 1
ATOM 1599 C C . LYS A 1 204 ? 11.124 -5.430 -5.043 1.00 97.00 204 LYS A C 1
ATOM 1601 O O . LYS A 1 204 ? 11.394 -5.046 -6.172 1.00 97.00 204 LYS A O 1
ATOM 1606 N N . LEU A 1 205 ? 9.909 -5.848 -4.678 1.00 97.25 205 LEU A N 1
ATOM 1607 C CA . LEU A 1 205 ? 8.776 -5.933 -5.598 1.00 97.25 205 LEU A CA 1
ATOM 1608 C C . LEU A 1 205 ? 8.459 -4.570 -6.227 1.00 97.25 205 LEU A C 1
ATOM 1610 O O . LEU A 1 205 ? 8.361 -4.483 -7.443 1.00 97.25 205 LEU A O 1
ATOM 1614 N N . ARG A 1 206 ? 8.391 -3.504 -5.421 1.00 97.38 206 ARG A N 1
ATOM 1615 C CA . ARG A 1 206 ? 8.190 -2.123 -5.889 1.00 97.38 206 ARG A CA 1
ATOM 1616 C C . ARG A 1 206 ? 9.259 -1.671 -6.884 1.00 97.38 206 ARG A C 1
ATOM 1618 O O . ARG A 1 206 ? 8.937 -1.161 -7.952 1.00 97.38 206 ARG A O 1
ATOM 1625 N N . LYS A 1 207 ? 10.535 -1.916 -6.568 1.00 96.81 207 LYS A N 1
ATOM 1626 C CA . LYS A 1 207 ? 11.654 -1.599 -7.471 1.00 96.81 207 LYS A CA 1
ATOM 1627 C C . LYS A 1 207 ? 11.579 -2.366 -8.786 1.00 96.81 207 LYS A C 1
ATOM 1629 O O . LYS A 1 207 ? 11.796 -1.782 -9.839 1.00 96.81 207 LYS A O 1
ATOM 1634 N N . HIS A 1 208 ? 11.278 -3.661 -8.723 1.00 96.94 208 HIS A N 1
ATOM 1635 C CA . HIS A 1 208 ? 11.140 -4.482 -9.922 1.00 96.94 208 HIS A CA 1
ATOM 1636 C C . HIS A 1 208 ? 9.944 -4.033 -10.767 1.00 96.94 208 HIS A C 1
ATOM 1638 O O . HIS A 1 208 ? 10.078 -3.923 -11.978 1.00 96.94 208 HIS A O 1
ATOM 1644 N N . CYS A 1 209 ? 8.819 -3.692 -10.133 1.00 97.19 209 CYS A N 1
ATOM 1645 C CA . CYS A 1 209 ? 7.639 -3.153 -10.805 1.00 97.19 209 CYS A CA 1
ATOM 1646 C C . CYS A 1 209 ? 7.977 -1.882 -11.594 1.00 97.19 209 CYS A C 1
ATOM 1648 O O . CYS A 1 209 ? 7.741 -1.822 -12.796 1.00 97.19 209 CYS A O 1
ATOM 1650 N N . ALA A 1 210 ? 8.608 -0.892 -10.958 1.00 96.25 210 ALA A N 1
ATOM 1651 C CA . ALA A 1 210 ? 8.983 0.343 -11.643 1.00 96.25 210 ALA A CA 1
ATOM 1652 C C . ALA A 1 210 ? 10.042 0.130 -12.737 1.00 96.25 210 ALA A C 1
ATOM 1654 O O . ALA A 1 210 ? 9.977 0.758 -13.792 1.00 96.25 210 ALA A O 1
ATOM 1655 N N . ALA A 1 211 ? 11.016 -0.759 -12.513 1.00 96.94 211 ALA A N 1
ATOM 1656 C CA . ALA A 1 211 ? 11.995 -1.128 -13.535 1.00 96.94 211 ALA A CA 1
ATOM 1657 C C . ALA A 1 211 ? 11.315 -1.764 -14.757 1.00 96.94 211 ALA A C 1
ATOM 1659 O O . ALA A 1 211 ? 11.574 -1.345 -15.881 1.00 96.94 211 ALA A O 1
ATOM 1660 N N . PHE A 1 212 ? 10.379 -2.687 -14.534 1.00 97.12 212 PHE A N 1
ATOM 1661 C CA . PHE A 1 212 ? 9.611 -3.317 -15.603 1.00 97.12 212 PHE A CA 1
ATOM 1662 C C . PHE A 1 212 ? 8.787 -2.293 -16.391 1.00 97.12 212 PHE A C 1
ATOM 1664 O O . PHE A 1 212 ? 8.789 -2.307 -17.621 1.00 97.12 212 PHE A O 1
ATOM 1671 N N . MET A 1 213 ? 8.132 -1.360 -15.696 1.00 95.75 213 MET A N 1
ATOM 1672 C CA . MET A 1 213 ? 7.384 -0.281 -16.341 1.00 95.75 213 MET A CA 1
ATOM 1673 C C . MET A 1 213 ? 8.298 0.615 -17.191 1.00 95.75 213 MET A C 1
ATOM 1675 O O . MET A 1 213 ? 7.916 0.957 -18.308 1.00 95.75 213 MET A O 1
ATOM 1679 N N . ARG A 1 214 ? 9.521 0.937 -16.728 1.00 94.88 214 ARG A N 1
ATOM 1680 C CA . ARG A 1 214 ? 10.529 1.678 -17.524 1.00 94.88 214 ARG A CA 1
ATOM 1681 C C . ARG A 1 214 ? 10.926 0.975 -18.811 1.00 94.88 214 ARG A C 1
ATOM 1683 O O . ARG A 1 214 ? 11.191 1.654 -19.798 1.00 94.88 214 ARG A O 1
ATOM 1690 N N . GLU A 1 215 ? 11.003 -0.348 -18.789 1.00 96.25 215 GLU A N 1
ATOM 1691 C CA . GLU A 1 215 ? 11.362 -1.154 -19.958 1.00 96.25 215 GLU A CA 1
ATOM 1692 C C . GLU A 1 215 ? 10.214 -1.252 -20.977 1.00 96.25 215 GLU A C 1
ATOM 1694 O O . GLU A 1 215 ? 10.466 -1.505 -22.153 1.00 96.25 215 GLU A O 1
ATOM 1699 N N . HIS A 1 216 ? 8.976 -0.976 -20.552 1.00 95.00 216 HIS A N 1
ATOM 1700 C CA . HIS A 1 216 ? 7.762 -1.104 -21.364 1.00 95.00 216 HIS A CA 1
ATOM 1701 C C . HIS A 1 216 ? 6.923 0.189 -21.365 1.00 95.00 216 HIS A C 1
ATOM 1703 O O . HIS A 1 216 ? 5.738 0.168 -21.025 1.00 95.00 216 HIS A O 1
ATOM 1709 N N . PRO A 1 217 ? 7.491 1.349 -21.744 1.00 92.94 217 PRO A N 1
ATOM 1710 C CA . PRO A 1 217 ? 6.797 2.631 -21.622 1.00 92.94 217 PRO A CA 1
ATOM 1711 C C . PRO A 1 217 ? 5.509 2.688 -22.455 1.00 92.94 217 PRO A C 1
ATOM 1713 O O . PRO A 1 217 ? 4.539 3.305 -22.023 1.00 92.94 217 PRO A O 1
ATOM 1716 N N . ASP A 1 218 ? 5.462 2.019 -23.607 1.00 93.06 218 ASP A N 1
ATOM 1717 C CA . ASP A 1 218 ? 4.297 2.034 -24.502 1.00 93.06 218 ASP A CA 1
ATOM 1718 C C . ASP A 1 218 ? 3.049 1.385 -23.871 1.00 93.06 218 ASP A C 1
ATOM 1720 O O . ASP A 1 218 ? 1.925 1.761 -24.206 1.00 93.06 218 ASP A O 1
ATOM 1724 N N . ASP A 1 219 ? 3.229 0.474 -22.909 1.00 92.44 219 ASP A N 1
ATOM 1725 C CA . ASP A 1 219 ? 2.135 -0.251 -22.253 1.00 92.44 219 ASP A CA 1
ATOM 1726 C C . ASP A 1 219 ? 1.505 0.505 -21.074 1.00 92.44 219 ASP A C 1
ATOM 1728 O O . ASP A 1 219 ? 0.386 0.170 -20.660 1.00 92.44 219 ASP A O 1
ATOM 1732 N N . PHE A 1 220 ? 2.214 1.500 -20.525 1.00 92.69 220 PHE A N 1
ATOM 1733 C CA . PHE A 1 220 ? 1.857 2.173 -19.268 1.00 92.69 220 PHE A CA 1
ATOM 1734 C C . PHE A 1 220 ? 1.774 3.697 -19.391 1.00 92.69 220 PHE A C 1
ATOM 1736 O O . PHE A 1 220 ? 0.897 4.311 -18.788 1.00 92.69 220 PHE A O 1
ATOM 1743 N N . ARG A 1 221 ? 2.650 4.331 -20.181 1.00 88.56 221 ARG A N 1
ATOM 1744 C CA . ARG A 1 221 ? 2.819 5.794 -20.209 1.00 88.56 221 ARG A CA 1
ATOM 1745 C C . ARG A 1 221 ? 1.548 6.544 -20.590 1.00 88.56 221 ARG A C 1
ATOM 1747 O O . ARG A 1 221 ? 1.309 7.625 -20.068 1.00 88.56 221 ARG A O 1
ATOM 1754 N N . GLY A 1 222 ? 0.730 5.974 -21.474 1.00 88.38 222 GLY A N 1
ATOM 1755 C CA . GLY A 1 222 ? -0.535 6.577 -21.906 1.00 88.38 222 GLY A CA 1
ATOM 1756 C C . GLY A 1 222 ? -1.644 6.575 -20.848 1.00 88.38 222 GLY A C 1
ATOM 1757 O O . GLY A 1 222 ? -2.674 7.205 -21.067 1.00 88.38 222 GLY A O 1
ATOM 1758 N N . PHE A 1 223 ? -1.452 5.871 -19.730 1.00 89.00 223 PHE A N 1
ATOM 1759 C CA . PHE A 1 223 ? -2.461 5.691 -18.686 1.00 89.00 223 PHE A CA 1
ATOM 1760 C C . PHE A 1 223 ? -2.136 6.427 -17.382 1.00 89.00 223 PHE A C 1
ATOM 1762 O O . PHE A 1 223 ? -2.961 6.409 -16.474 1.00 89.00 223 PHE A O 1
ATOM 1769 N N . ILE A 1 224 ? -0.967 7.068 -17.283 1.00 86.38 224 ILE A N 1
ATOM 1770 C CA . ILE A 1 224 ? -0.610 7.895 -16.125 1.00 86.38 224 ILE A CA 1
ATOM 1771 C C . ILE A 1 224 ? -1.328 9.236 -16.246 1.00 86.38 224 ILE A C 1
ATOM 1773 O O . ILE A 1 224 ? -1.163 9.940 -17.245 1.00 86.38 224 ILE A O 1
ATOM 1777 N N . ALA A 1 225 ? -2.118 9.587 -15.236 1.00 78.19 225 ALA A N 1
ATOM 1778 C CA . ALA A 1 225 ? -2.820 10.857 -15.172 1.00 78.19 225 ALA A CA 1
ATOM 1779 C C . ALA A 1 225 ? -2.014 11.906 -14.391 1.00 78.19 225 ALA A C 1
ATOM 1781 O O . ALA A 1 225 ? -1.249 11.587 -13.483 1.00 78.19 225 ALA A O 1
ATOM 1782 N N . ASP A 1 226 ? -2.262 13.189 -14.668 1.00 70.06 226 ASP A N 1
ATOM 1783 C CA . ASP A 1 226 ? -1.635 14.303 -13.936 1.00 70.06 226 ASP A CA 1
ATOM 1784 C C . ASP A 1 226 ? -1.928 14.253 -12.420 1.00 70.06 226 ASP A C 1
ATOM 1786 O O . ASP A 1 226 ? -1.139 14.724 -11.598 1.00 70.06 226 ASP A O 1
ATOM 1790 N N . THR A 1 227 ? -3.061 13.655 -12.029 1.00 70.81 227 THR A N 1
ATOM 1791 C CA . THR A 1 227 ? -3.436 13.442 -10.622 1.00 70.81 227 THR A CA 1
ATOM 1792 C C . THR A 1 227 ? -2.503 12.491 -9.890 1.00 70.81 227 THR A C 1
ATOM 1794 O O . THR A 1 227 ? -2.374 12.598 -8.672 1.00 70.81 227 THR A O 1
ATOM 1797 N N . ASP A 1 228 ? -1.851 11.586 -10.614 1.00 70.38 228 ASP A N 1
ATOM 1798 C CA . ASP A 1 228 ? -0.988 10.561 -10.031 1.00 70.38 228 ASP A CA 1
ATOM 1799 C C . ASP A 1 228 ? 0.388 11.125 -9.652 1.00 70.38 228 ASP A C 1
ATOM 1801 O O . ASP A 1 228 ? 1.102 10.552 -8.830 1.00 70.38 228 ASP A O 1
ATOM 1805 N N . VAL A 1 229 ? 0.746 12.277 -10.228 1.00 69.56 229 VAL A N 1
ATOM 1806 C CA . VAL A 1 229 ? 2.049 12.936 -10.062 1.00 69.56 229 VAL A CA 1
ATOM 1807 C C . VAL A 1 229 ? 1.937 14.234 -9.251 1.00 69.56 229 VAL A C 1
ATOM 1809 O O . VAL A 1 229 ? 2.921 14.720 -8.698 1.00 69.56 229 VAL A O 1
ATOM 1812 N N . GLY A 1 230 ? 0.726 14.783 -9.114 1.00 62.97 230 GLY A N 1
ATOM 1813 C CA . GLY A 1 230 ? 0.435 15.939 -8.260 1.00 62.97 230 GLY A CA 1
ATOM 1814 C C . GLY A 1 230 ? 0.856 17.296 -8.836 1.00 62.97 230 GLY A C 1
ATOM 1815 O O . GLY A 1 230 ? 0.648 18.314 -8.175 1.00 62.97 230 GLY A O 1
ATOM 1816 N N . GLU A 1 231 ? 1.401 17.340 -10.055 1.00 58.78 231 GLU A N 1
ATOM 1817 C CA . GLU A 1 231 ? 1.868 18.567 -10.706 1.00 58.78 231 GLU A CA 1
ATOM 1818 C C . GLU A 1 231 ? 1.132 18.803 -12.033 1.00 58.78 231 GLU A C 1
ATOM 1820 O O . GLU A 1 231 ? 1.420 18.196 -13.060 1.00 58.78 231 GLU A O 1
ATOM 1825 N N . VAL A 1 232 ? 0.148 19.704 -12.027 1.00 56.09 232 VAL A N 1
ATOM 1826 C CA . VAL A 1 232 ? -0.628 20.039 -13.231 1.00 56.09 232 VAL A CA 1
ATOM 1827 C C . VAL A 1 232 ? 0.235 20.886 -14.172 1.00 56.09 232 VAL A C 1
ATOM 1829 O O . VAL A 1 232 ? 0.589 22.014 -13.834 1.00 56.09 232 VAL A O 1
ATOM 1832 N N . GLY A 1 233 ? 0.535 20.368 -15.369 1.00 56.81 233 GLY A N 1
ATOM 1833 C CA . GLY A 1 233 ? 1.182 21.129 -16.448 1.00 56.81 233 GLY A CA 1
ATOM 1834 C C . GLY A 1 233 ? 2.665 20.839 -16.721 1.00 56.81 233 GLY A C 1
ATOM 1835 O O . GLY A 1 233 ? 3.261 21.554 -17.527 1.00 56.81 233 GLY A O 1
ATOM 1836 N N . ALA A 1 234 ? 3.267 19.815 -16.105 1.00 58.38 234 ALA A N 1
ATOM 1837 C CA . ALA A 1 234 ? 4.606 19.352 -16.485 1.00 58.38 234 ALA A CA 1
ATOM 1838 C C . ALA A 1 234 ? 4.602 18.559 -17.816 1.00 58.38 234 ALA A C 1
ATOM 1840 O O . ALA A 1 234 ? 3.573 18.038 -18.246 1.00 58.38 234 ALA A O 1
ATOM 1841 N N . ASP A 1 235 ? 5.759 18.467 -18.484 1.00 66.75 235 ASP A N 1
ATOM 1842 C CA . ASP A 1 235 ? 5.943 17.659 -19.702 1.00 66.75 235 ASP A CA 1
ATOM 1843 C C . ASP A 1 235 ? 5.647 16.170 -19.419 1.00 66.75 235 ASP A C 1
ATOM 1845 O O . ASP A 1 235 ? 6.058 15.635 -18.388 1.00 66.75 235 ASP A O 1
ATOM 1849 N N . THR A 1 236 ? 4.978 15.469 -20.343 1.00 68.62 236 THR A N 1
ATOM 1850 C CA . THR A 1 236 ? 4.589 14.046 -20.232 1.00 68.62 236 THR A CA 1
ATOM 1851 C C . THR A 1 236 ? 5.777 13.130 -19.907 1.00 68.62 236 THR A C 1
ATOM 1853 O O . THR A 1 236 ? 5.610 12.034 -19.374 1.00 68.62 236 THR A O 1
ATOM 1856 N N . THR A 1 237 ? 7.003 13.535 -20.246 1.00 74.12 237 THR A N 1
ATOM 1857 C CA . THR A 1 237 ? 8.229 12.802 -19.881 1.00 74.12 237 THR A CA 1
ATOM 1858 C C . THR A 1 237 ? 8.602 12.966 -18.406 1.00 74.12 237 THR A C 1
ATOM 1860 O O . THR A 1 237 ? 9.051 12.007 -17.784 1.00 74.12 237 THR A O 1
ATOM 1863 N N . HIS A 1 238 ? 8.400 14.153 -17.830 1.00 78.81 238 HIS A N 1
ATOM 1864 C CA . HIS A 1 238 ? 8.670 14.404 -16.414 1.00 78.81 238 HIS A CA 1
ATOM 1865 C C . HIS A 1 238 ? 7.671 13.664 -15.520 1.00 78.81 238 HIS A C 1
ATOM 1867 O O . HIS A 1 238 ? 8.069 13.021 -14.551 1.00 78.81 238 HIS A O 1
ATOM 1873 N N . HIS A 1 239 ? 6.394 13.666 -15.914 1.00 83.62 239 HIS A N 1
ATOM 1874 C CA . HIS A 1 239 ? 5.331 12.915 -15.240 1.00 83.62 239 HIS A CA 1
ATOM 1875 C C . HIS A 1 239 ? 5.631 11.426 -15.118 1.00 83.62 239 HIS A C 1
ATOM 1877 O O . HIS A 1 239 ? 5.500 10.846 -14.042 1.00 83.62 239 HIS A O 1
ATOM 1883 N N . TRP A 1 240 ? 6.093 10.827 -16.216 1.00 88.81 240 TRP A N 1
ATOM 1884 C CA . TRP A 1 240 ? 6.466 9.419 -16.273 1.00 88.81 240 TRP A CA 1
ATOM 1885 C C . TRP A 1 240 ? 7.530 9.058 -15.230 1.00 88.81 240 TRP A C 1
ATOM 1887 O O . TRP A 1 240 ? 7.340 8.136 -14.439 1.00 88.81 240 TRP A O 1
ATOM 1897 N N . GLU A 1 241 ? 8.638 9.799 -15.190 1.00 89.62 241 GLU A N 1
ATOM 1898 C CA . GLU A 1 241 ? 9.732 9.479 -14.271 1.00 89.62 241 GLU A CA 1
ATOM 1899 C C . GLU A 1 241 ? 9.341 9.736 -12.809 1.00 89.62 241 GLU A C 1
ATOM 1901 O O . GLU A 1 241 ? 9.656 8.926 -11.937 1.00 89.62 241 GLU A O 1
ATOM 1906 N N . THR A 1 242 ? 8.610 10.818 -12.528 1.00 90.38 242 THR A N 1
ATOM 1907 C CA . THR A 1 242 ? 8.150 11.126 -11.167 1.00 90.38 242 THR A CA 1
ATOM 1908 C C . THR A 1 242 ? 7.177 10.067 -10.648 1.00 90.38 242 THR A C 1
ATOM 1910 O O . THR A 1 242 ? 7.321 9.616 -9.509 1.00 90.38 242 THR A O 1
ATOM 1913 N N . TYR A 1 243 ? 6.247 9.599 -11.487 1.00 92.31 243 TYR A N 1
ATOM 1914 C CA . TYR A 1 243 ? 5.353 8.497 -11.134 1.00 92.31 243 TYR A CA 1
ATOM 1915 C C . TYR A 1 243 ? 6.135 7.231 -10.774 1.00 92.31 243 TYR A C 1
ATOM 1917 O O . TYR A 1 243 ? 5.943 6.655 -9.703 1.00 92.31 243 TYR A O 1
ATOM 1925 N N . LEU A 1 244 ? 7.084 6.829 -11.623 1.00 93.75 244 LEU A N 1
ATOM 1926 C CA . LEU A 1 244 ? 7.891 5.631 -11.395 1.00 93.75 244 LEU A CA 1
ATOM 1927 C C . LEU A 1 244 ? 8.748 5.723 -10.133 1.00 93.75 244 LEU A C 1
ATOM 1929 O O . LEU A 1 244 ? 8.851 4.748 -9.390 1.00 93.75 244 LEU A O 1
ATOM 1933 N N . GLN A 1 245 ? 9.322 6.892 -9.840 1.00 93.62 245 GLN A N 1
ATOM 1934 C CA . GLN A 1 245 ? 10.010 7.119 -8.566 1.00 93.62 245 GLN A CA 1
ATOM 1935 C C . GLN A 1 245 ? 9.069 6.935 -7.371 1.00 93.62 245 GLN A C 1
ATOM 1937 O O . GLN A 1 245 ? 9.491 6.441 -6.324 1.00 93.62 245 GLN A O 1
ATOM 1942 N N . GLY A 1 246 ? 7.801 7.317 -7.520 1.00 93.69 246 GLY A N 1
ATOM 1943 C CA . GLY A 1 246 ? 6.749 7.038 -6.555 1.00 93.69 246 GLY A CA 1
ATOM 1944 C C . GLY A 1 246 ? 6.465 5.542 -6.406 1.00 93.69 246 GLY A C 1
ATOM 1945 O O . GLY A 1 246 ? 6.348 5.061 -5.279 1.00 93.69 246 GLY A O 1
ATOM 1946 N N . VAL A 1 247 ? 6.399 4.791 -7.511 1.00 95.00 247 VAL A N 1
ATOM 1947 C CA . VAL A 1 247 ? 6.169 3.331 -7.514 1.00 95.00 247 VAL A CA 1
ATOM 1948 C C . VAL A 1 247 ? 7.283 2.598 -6.761 1.00 95.00 247 VAL A C 1
ATOM 1950 O O . VAL A 1 247 ? 7.003 1.710 -5.952 1.00 95.00 247 VAL A O 1
ATOM 1953 N N . GLU A 1 248 ? 8.541 3.006 -6.951 1.00 95.69 248 GLU A N 1
ATOM 1954 C CA . GLU A 1 248 ? 9.714 2.403 -6.295 1.00 95.69 248 GLU A CA 1
ATOM 1955 C C . GLU A 1 248 ? 9.753 2.577 -4.778 1.00 95.69 248 GLU A C 1
ATOM 1957 O O . GLU A 1 248 ? 10.356 1.765 -4.064 1.00 95.69 248 GLU A O 1
ATOM 1962 N N . ARG A 1 249 ? 9.167 3.666 -4.285 1.00 94.62 249 ARG A N 1
ATOM 1963 C CA . ARG A 1 249 ? 9.195 4.053 -2.877 1.00 94.62 249 ARG A CA 1
ATOM 1964 C C . ARG A 1 249 ? 8.094 3.331 -2.108 1.00 94.62 249 ARG A C 1
ATOM 1966 O O . ARG A 1 249 ? 6.992 3.142 -2.606 1.00 94.62 249 ARG A O 1
ATOM 1973 N N . CYS A 1 250 ? 8.380 2.944 -0.868 1.00 92.81 250 CYS A N 1
ATOM 1974 C CA . CYS A 1 250 ? 7.337 2.462 0.038 1.00 92.81 250 CYS A CA 1
ATOM 1975 C C . CYS A 1 250 ? 6.416 3.619 0.449 1.00 92.81 250 CYS A C 1
ATOM 1977 O O . CYS A 1 250 ? 6.834 4.783 0.456 1.00 92.81 250 CYS A O 1
ATOM 1979 N N . ALA A 1 251 ? 5.188 3.308 0.858 1.00 91.56 251 ALA A N 1
ATOM 1980 C CA . ALA A 1 251 ? 4.217 4.330 1.245 1.00 91.56 251 ALA A CA 1
ATOM 1981 C C . ALA A 1 251 ? 4.691 5.191 2.434 1.00 91.56 251 ALA A C 1
ATOM 1983 O O . ALA A 1 251 ? 4.419 6.388 2.481 1.00 91.56 251 ALA A O 1
ATOM 1984 N N . GLU A 1 252 ? 5.470 4.613 3.355 1.00 90.00 252 GLU A N 1
ATOM 1985 C CA . GLU A 1 252 ? 6.074 5.310 4.506 1.00 90.00 252 GLU A CA 1
ATOM 1986 C C . GLU A 1 252 ? 6.971 6.505 4.132 1.00 90.00 252 GLU A C 1
ATOM 1988 O O . GLU A 1 252 ? 7.095 7.448 4.911 1.00 90.00 252 GLU A O 1
ATOM 1993 N N . VAL A 1 253 ? 7.575 6.486 2.941 1.00 92.12 253 VAL A N 1
ATOM 1994 C CA . VAL A 1 253 ? 8.493 7.526 2.441 1.00 92.12 253 VAL A CA 1
ATOM 1995 C C . VAL A 1 253 ? 7.896 8.305 1.262 1.00 92.12 253 VAL A C 1
ATOM 1997 O O . VAL A 1 253 ? 8.625 8.881 0.455 1.00 92.12 253 VAL A O 1
ATOM 2000 N N . GLY A 1 254 ? 6.563 8.321 1.152 1.00 89.25 254 GLY A N 1
ATOM 2001 C CA . GLY A 1 254 ? 5.843 9.068 0.118 1.00 89.25 254 GLY A CA 1
ATOM 2002 C C . GLY A 1 254 ? 5.777 8.365 -1.238 1.00 89.25 254 GLY A C 1
ATOM 2003 O O . GLY A 1 254 ? 5.735 9.036 -2.265 1.00 89.25 254 GLY A O 1
ATOM 2004 N N . GLY A 1 255 ? 5.819 7.031 -1.260 1.00 91.00 255 GLY A N 1
ATOM 2005 C CA . GLY A 1 255 ? 5.533 6.256 -2.466 1.00 91.00 255 GLY A CA 1
ATOM 2006 C C . GLY A 1 255 ? 4.056 6.283 -2.859 1.00 91.00 255 GLY A C 1
ATOM 2007 O O . GLY A 1 255 ? 3.180 6.508 -2.019 1.00 91.00 255 GLY A O 1
ATOM 2008 N N . VAL A 1 256 ? 3.779 6.021 -4.137 1.00 91.31 256 VAL A N 1
ATOM 2009 C CA . VAL A 1 256 ? 2.403 5.945 -4.646 1.00 91.31 256 VAL A CA 1
ATOM 2010 C C . VAL A 1 256 ? 1.738 4.649 -4.198 1.00 91.31 256 VAL A C 1
ATOM 2012 O O . VAL A 1 256 ? 2.384 3.605 -3.999 1.00 91.31 256 VAL A O 1
ATOM 2015 N N . TRP A 1 257 ? 0.425 4.734 -4.012 1.00 92.88 257 TRP A N 1
ATOM 2016 C CA . TRP A 1 257 ? -0.405 3.567 -3.750 1.00 92.88 257 TRP A CA 1
ATOM 2017 C C . TRP A 1 257 ? -0.448 2.705 -5.006 1.00 92.88 257 TRP A C 1
ATOM 2019 O O . TRP A 1 257 ? -0.430 3.221 -6.118 1.00 92.88 257 TRP A O 1
ATOM 2029 N N . GLY A 1 258 ? -0.467 1.391 -4.819 1.00 92.56 258 GLY A N 1
ATOM 2030 C CA . GLY A 1 258 ? -0.582 0.477 -5.945 1.00 92.56 258 GLY A CA 1
ATOM 2031 C C . GLY A 1 258 ? -1.995 0.474 -6.526 1.00 92.56 258 GLY A C 1
ATOM 2032 O O . GLY A 1 258 ? -2.968 0.470 -5.768 1.00 92.56 258 GLY A O 1
ATOM 2033 N N . GLY A 1 259 ? -2.091 0.446 -7.851 1.00 92.62 259 GLY A N 1
ATOM 2034 C CA . GLY A 1 259 ? -3.336 0.312 -8.592 1.00 92.62 259 GLY A CA 1
ATOM 2035 C C . GLY A 1 259 ? -3.198 -0.628 -9.789 1.00 92.62 259 GLY A C 1
ATOM 2036 O O . GLY A 1 259 ? -2.390 -1.556 -9.801 1.00 92.62 259 GLY A O 1
ATOM 2037 N N . GLU A 1 260 ? -4.022 -0.390 -10.809 1.00 93.25 260 GLU A N 1
ATOM 2038 C CA . GLU A 1 260 ? -4.120 -1.255 -11.991 1.00 93.25 260 GLU A CA 1
ATOM 2039 C C . GLU A 1 260 ? -2.813 -1.323 -12.794 1.00 93.25 260 GLU A C 1
ATOM 2041 O O . GLU A 1 260 ? -2.447 -2.387 -13.291 1.00 93.25 260 GLU A O 1
ATOM 2046 N N . LEU A 1 261 ? -2.076 -0.211 -12.905 1.00 93.94 261 LEU A N 1
ATOM 2047 C CA . LEU A 1 261 ? -0.823 -0.169 -13.666 1.00 93.94 261 LEU A CA 1
ATOM 2048 C C . LEU A 1 261 ? 0.232 -1.080 -13.039 1.00 93.94 261 LEU A C 1
ATOM 2050 O O . LEU A 1 261 ? 0.875 -1.863 -13.738 1.00 93.94 261 LEU A O 1
ATOM 2054 N N . GLU A 1 262 ? 0.353 -1.028 -11.717 1.00 95.25 262 GLU A N 1
ATOM 2055 C CA . GLU A 1 262 ? 1.271 -1.862 -10.951 1.00 95.25 262 GLU A CA 1
ATOM 2056 C C . GLU A 1 262 ? 0.838 -3.328 -10.984 1.00 95.25 262 GLU A C 1
ATOM 2058 O O . GLU A 1 262 ? 1.681 -4.207 -11.154 1.00 95.25 262 GLU A O 1
ATOM 2063 N N . LEU A 1 263 ? -0.466 -3.610 -10.858 1.00 96.25 263 LEU A N 1
ATOM 2064 C CA . LEU A 1 263 ? -1.000 -4.971 -10.973 1.00 96.25 263 LEU A CA 1
ATOM 2065 C C . LEU A 1 263 ? -0.682 -5.572 -12.340 1.00 96.25 263 LEU A C 1
ATOM 2067 O O . LEU A 1 263 ? -0.161 -6.686 -12.412 1.00 96.25 263 LEU A O 1
ATOM 2071 N N . LYS A 1 264 ? -0.926 -4.821 -13.418 1.00 95.50 264 LYS A N 1
ATOM 2072 C CA . LYS A 1 264 ? -0.609 -5.239 -14.784 1.00 95.50 264 LYS A CA 1
ATOM 2073 C C . LYS A 1 264 ? 0.894 -5.454 -14.965 1.00 95.50 264 LYS A C 1
ATOM 2075 O O . LYS A 1 264 ? 1.292 -6.488 -15.495 1.00 95.50 264 LYS A O 1
ATOM 2080 N N . ALA A 1 265 ? 1.729 -4.532 -14.486 1.00 96.31 265 ALA A N 1
ATOM 2081 C CA . ALA A 1 265 ? 3.183 -4.654 -14.566 1.00 96.31 265 ALA A CA 1
ATOM 2082 C C . ALA A 1 265 ? 3.696 -5.897 -13.828 1.00 96.31 265 ALA A C 1
ATOM 2084 O O . ALA A 1 265 ? 4.466 -6.675 -14.385 1.00 96.31 265 ALA A O 1
ATOM 2085 N N . VAL A 1 266 ? 3.232 -6.134 -12.599 1.00 96.38 266 VAL A N 1
ATOM 2086 C CA . VAL A 1 266 ? 3.609 -7.316 -11.816 1.00 96.38 266 VAL A CA 1
ATOM 2087 C C . VAL A 1 266 ? 3.085 -8.604 -12.458 1.00 96.38 266 VAL A C 1
ATOM 2089 O O . VAL A 1 266 ? 3.817 -9.592 -12.517 1.00 96.38 266 VAL A O 1
ATOM 2092 N N . SER A 1 267 ? 1.852 -8.598 -12.966 1.00 96.56 267 SER A N 1
ATOM 2093 C CA . SER A 1 267 ? 1.252 -9.728 -13.682 1.00 96.56 267 SER A CA 1
ATOM 2094 C C . SER A 1 267 ? 2.074 -10.114 -14.914 1.00 96.56 267 SER A C 1
ATOM 2096 O O . SER A 1 267 ? 2.389 -11.291 -15.092 1.00 96.56 267 SER A O 1
ATOM 2098 N N . MET A 1 268 ? 2.487 -9.130 -15.718 1.00 95.88 268 MET A N 1
ATOM 2099 C CA . MET A 1 268 ? 3.349 -9.340 -16.885 1.00 95.88 268 MET A CA 1
ATOM 2100 C C . MET A 1 268 ? 4.752 -9.808 -16.480 1.00 95.88 268 MET A C 1
ATOM 2102 O O . MET A 1 268 ? 5.264 -10.759 -17.058 1.00 95.88 268 MET A O 1
ATOM 2106 N N . MET A 1 269 ? 5.346 -9.198 -15.453 1.00 94.88 269 MET A N 1
ATOM 2107 C CA . MET A 1 269 ? 6.696 -9.517 -14.978 1.00 94.88 269 MET A CA 1
ATOM 2108 C C . MET A 1 269 ? 6.838 -10.955 -14.463 1.00 94.88 269 MET A C 1
ATOM 2110 O O . MET A 1 269 ? 7.882 -11.573 -14.660 1.00 94.88 269 MET A O 1
ATOM 2114 N N . TYR A 1 270 ? 5.814 -11.487 -13.790 1.00 94.31 270 TYR A N 1
ATOM 2115 C CA . TYR A 1 270 ? 5.803 -12.877 -13.318 1.00 94.31 270 TYR A CA 1
ATOM 2116 C C . TYR A 1 270 ? 5.078 -13.842 -14.263 1.00 94.31 270 TYR A C 1
ATOM 2118 O O . TYR A 1 270 ? 4.980 -15.023 -13.935 1.00 94.31 270 TYR A O 1
ATOM 2126 N N . GLU A 1 271 ? 4.559 -13.357 -15.397 1.00 94.88 271 GLU A N 1
ATOM 2127 C CA . GLU A 1 271 ? 3.746 -14.124 -16.351 1.00 94.88 271 GLU A CA 1
ATOM 2128 C C . GLU A 1 271 ? 2.572 -14.863 -15.674 1.00 94.88 271 GLU A C 1
ATOM 2130 O O . GLU A 1 271 ? 2.266 -16.022 -15.965 1.00 94.88 271 GLU A O 1
ATOM 2135 N N . LYS A 1 272 ? 1.914 -14.189 -14.723 1.00 93.62 272 LYS A N 1
ATOM 2136 C CA . LYS A 1 272 ? 0.859 -14.757 -13.871 1.00 93.62 272 LYS A CA 1
ATOM 2137 C C . LYS A 1 272 ? -0.396 -13.908 -13.900 1.00 93.62 272 LYS A C 1
ATOM 2139 O O . LYS A 1 272 ? -0.333 -12.689 -13.777 1.00 93.62 272 LYS A O 1
ATOM 2144 N N . THR A 1 273 ? -1.551 -14.557 -13.996 1.00 94.31 273 THR A N 1
ATOM 2145 C CA . THR A 1 273 ? -2.852 -13.891 -13.881 1.00 94.31 273 THR A CA 1
ATOM 2146 C C . THR A 1 273 ? -3.158 -13.586 -12.418 1.00 94.31 273 THR A C 1
ATOM 2148 O O . THR A 1 273 ? -3.137 -14.489 -11.583 1.00 94.31 273 THR A O 1
ATOM 2151 N N . ILE A 1 274 ? -3.462 -12.323 -12.122 1.00 92.44 274 ILE A N 1
ATOM 2152 C CA . ILE A 1 274 ? -4.027 -11.907 -10.837 1.00 92.44 274 ILE A CA 1
ATOM 2153 C C . ILE A 1 274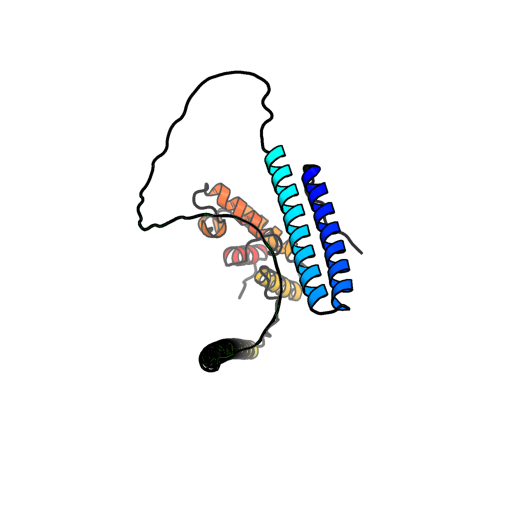 ? -5.551 -12.005 -10.976 1.00 92.44 274 ILE A C 1
ATOM 2155 O O . ILE A 1 274 ? -6.118 -11.405 -11.890 1.00 92.44 274 ILE A O 1
ATOM 2159 N N . VAL A 1 275 ? -6.175 -12.823 -10.129 1.00 86.56 275 VAL A N 1
ATOM 2160 C CA . VAL A 1 275 ? -7.620 -13.120 -10.109 1.00 86.56 275 VAL A CA 1
ATOM 2161 C C . VAL A 1 275 ? -8.324 -12.433 -8.953 1.00 86.56 275 VAL A C 1
ATOM 2163 O O . VAL A 1 275 ? -7.696 -12.304 -7.877 1.00 86.56 275 VAL A O 1
#